Protein AF-A0AAN8FPQ3-F1 (afdb_monomer_lite)

Sequence (314 aa):
MSPGSGEAQCVEAFKRMLYGMQNVRRRIVEGLLRGSTVDEAHIRALDEALQELTDSRTTGEMRHISTPSADFPINIRDEIRGLRKDCEFLHRLSDSGTGTIENKLERLQLETILAPYHPNGSDKFHEELLNAEQFLMGFVDSDETGIKPLLVTDWDGTMKDYCSQYATNLQPVYSAVVMGRFAELFTRATAVLTAGPLRGPGILDLTALPINGPVLFSGSWGREWWLRGRRVVHDDGISEQGFDAIGRLSDEMTDLLEDGVFSQFALVGSGVQRKVDRLTLGVQTVFGHVPLELVVRYIEAVKERIHRVDPNNT

Structure (mmCIF, N/CA/C/O backbone):
data_AF-A0AAN8FPQ3-F1
#
_entry.id   AF-A0AAN8FPQ3-F1
#
loop_
_atom_site.group_PDB
_atom_site.id
_atom_site.type_symbol
_atom_site.label_atom_id
_atom_site.label_alt_id
_atom_site.label_comp_id
_atom_site.label_asym_id
_atom_site.label_entity_id
_atom_site.label_seq_id
_atom_site.pdbx_PDB_ins_code
_atom_site.Cartn_x
_atom_site.Cartn_y
_atom_site.Cartn_z
_atom_site.occupancy
_atom_site.B_iso_or_equiv
_atom_site.auth_seq_id
_atom_site.auth_comp_id
_atom_site.auth_asym_id
_atom_site.auth_atom_id
_atom_site.pdbx_PDB_model_num
ATOM 1 N N . MET A 1 1 ? 42.572 -7.167 13.464 1.00 30.28 1 MET A N 1
ATOM 2 C CA . MET A 1 1 ? 42.550 -7.732 12.101 1.00 30.28 1 MET A CA 1
ATOM 3 C C . MET A 1 1 ? 41.091 -7.892 11.714 1.00 30.28 1 MET A C 1
ATOM 5 O O . MET A 1 1 ? 40.352 -8.459 12.500 1.00 30.28 1 MET A O 1
ATOM 9 N N . SER A 1 2 ? 40.742 -7.233 10.608 1.00 27.75 2 SER A N 1
ATOM 10 C CA . SER A 1 2 ? 39.471 -7.019 9.892 1.00 27.75 2 SER A CA 1
ATOM 11 C C . SER A 1 2 ? 38.113 -7.225 10.597 1.00 27.75 2 SER A C 1
ATOM 13 O O . SER A 1 2 ? 37.815 -8.336 11.029 1.00 27.75 2 SER A O 1
ATOM 15 N N . PRO A 1 3 ? 37.250 -6.185 10.638 1.00 35.69 3 PRO A N 1
ATOM 16 C CA . PRO A 1 3 ? 35.850 -6.316 11.028 1.00 35.69 3 PRO A CA 1
ATOM 17 C C . PRO A 1 3 ? 35.068 -7.041 9.924 1.00 35.69 3 PRO A C 1
ATOM 19 O O . PRO A 1 3 ? 35.407 -6.934 8.745 1.00 35.69 3 PRO A O 1
ATOM 22 N N . GLY A 1 4 ? 34.053 -7.804 10.330 1.00 32.81 4 GLY A N 1
ATOM 23 C CA . GLY A 1 4 ? 33.235 -8.629 9.449 1.00 32.81 4 GLY A CA 1
ATOM 24 C C . GLY A 1 4 ? 32.687 -7.847 8.260 1.00 32.81 4 GLY A C 1
ATOM 25 O O . GLY A 1 4 ? 32.132 -6.760 8.414 1.00 32.81 4 GLY A O 1
ATOM 26 N N . SER A 1 5 ? 32.849 -8.421 7.072 1.00 37.44 5 SER A N 1
ATOM 27 C CA . SER A 1 5 ? 32.080 -8.055 5.891 1.00 37.44 5 SER A CA 1
ATOM 28 C C . SER A 1 5 ? 30.597 -8.138 6.250 1.00 37.44 5 SER A C 1
ATOM 30 O O . SER A 1 5 ? 30.093 -9.238 6.480 1.00 37.44 5 SER A O 1
ATOM 32 N N . GLY A 1 6 ? 29.918 -6.993 6.358 1.00 43.66 6 GLY A N 1
ATOM 33 C CA . GLY A 1 6 ? 28.464 -6.970 6.479 1.00 43.66 6 GLY A CA 1
ATOM 34 C C . GLY A 1 6 ? 27.874 -7.760 5.316 1.00 43.66 6 GLY A C 1
ATOM 35 O O . GLY A 1 6 ? 28.264 -7.533 4.170 1.00 43.66 6 GLY A O 1
ATOM 36 N N . GLU A 1 7 ? 27.016 -8.736 5.604 1.00 49.22 7 GLU A N 1
ATOM 37 C CA . GLU A 1 7 ? 26.345 -9.497 4.553 1.00 49.22 7 GLU A CA 1
ATOM 38 C C . GLU A 1 7 ? 25.604 -8.522 3.634 1.00 49.22 7 GLU A C 1
ATOM 40 O O . GLU A 1 7 ? 24.744 -7.752 4.074 1.00 49.22 7 GLU A O 1
ATOM 45 N N . ALA A 1 8 ? 25.970 -8.534 2.352 1.00 57.59 8 ALA A N 1
ATOM 46 C CA . ALA A 1 8 ? 25.268 -7.785 1.326 1.00 57.59 8 ALA A CA 1
ATOM 47 C C . ALA A 1 8 ? 23.801 -8.240 1.305 1.00 57.59 8 ALA A C 1
ATOM 49 O O . ALA A 1 8 ? 23.511 -9.410 1.054 1.00 57.59 8 ALA A O 1
ATOM 50 N N . GLN A 1 9 ? 22.869 -7.326 1.583 1.00 72.38 9 GLN A N 1
ATOM 51 C CA . GLN A 1 9 ? 21.445 -7.595 1.401 1.00 72.38 9 GLN A CA 1
ATOM 52 C C . GLN A 1 9 ? 21.089 -7.282 -0.049 1.00 72.38 9 GLN A C 1
ATOM 54 O O . GLN A 1 9 ? 21.007 -6.113 -0.426 1.00 72.38 9 GLN A O 1
ATOM 59 N N . CYS A 1 10 ? 20.866 -8.322 -0.854 1.00 82.00 10 CYS A N 1
ATOM 60 C CA . CYS A 1 10 ? 20.345 -8.142 -2.203 1.00 82.00 10 CYS A CA 1
ATOM 61 C C . CYS A 1 10 ? 18.876 -7.676 -2.172 1.00 82.00 10 CYS A C 1
ATOM 63 O O . CYS A 1 10 ? 18.169 -7.838 -1.171 1.00 82.00 10 CYS A O 1
ATOM 65 N N . VAL A 1 11 ? 18.403 -7.129 -3.296 1.00 85.94 11 VAL A N 1
ATOM 66 C CA . VAL A 1 11 ? 17.020 -6.648 -3.486 1.00 85.94 11 VAL A CA 1
ATOM 67 C C . VAL A 1 11 ? 15.986 -7.697 -3.069 1.00 85.94 11 VAL A C 1
ATOM 69 O O . VAL A 1 11 ? 15.036 -7.385 -2.351 1.00 85.94 11 VAL A O 1
ATOM 72 N N . GLU A 1 12 ? 16.193 -8.954 -3.458 1.00 86.44 12 GLU A N 1
ATOM 73 C CA . GLU A 1 12 ? 15.262 -10.039 -3.147 1.00 86.44 12 GLU A CA 1
ATOM 74 C C . GLU A 1 12 ? 15.240 -10.409 -1.664 1.00 86.44 12 GLU A C 1
ATOM 76 O O . GLU A 1 12 ? 14.174 -10.700 -1.120 1.00 86.44 12 GLU A O 1
ATOM 81 N N . ALA A 1 13 ? 16.379 -10.347 -0.971 1.00 89.19 13 ALA A N 1
ATOM 82 C CA . ALA A 1 13 ? 16.417 -10.561 0.473 1.00 89.19 13 ALA A CA 1
ATOM 83 C C . ALA A 1 13 ? 15.641 -9.461 1.216 1.00 89.19 13 ALA A C 1
ATOM 85 O O . ALA A 1 13 ? 14.860 -9.763 2.119 1.00 89.19 13 ALA A O 1
ATOM 86 N N . PHE A 1 14 ? 15.793 -8.204 0.789 1.00 91.75 14 PHE A N 1
ATOM 87 C CA . PHE A 1 14 ? 15.051 -7.077 1.352 1.00 91.75 14 PHE A CA 1
ATOM 88 C C . PHE A 1 14 ? 13.537 -7.203 1.115 1.00 91.75 14 PHE A C 1
ATOM 90 O O . PHE A 1 14 ? 12.752 -7.134 2.063 1.00 91.75 14 PHE A O 1
ATOM 97 N N . LYS A 1 15 ? 13.116 -7.488 -0.126 1.00 92.06 15 LYS A N 1
ATOM 98 C CA . LYS A 1 15 ? 11.702 -7.734 -0.467 1.00 92.06 15 LYS A CA 1
ATOM 99 C C . LYS A 1 15 ? 11.122 -8.906 0.320 1.00 92.06 15 LYS A C 1
ATOM 101 O O . LYS A 1 15 ? 10.007 -8.813 0.828 1.00 92.06 15 LYS A O 1
ATOM 106 N N . ARG A 1 16 ? 11.872 -10.004 0.456 1.00 93.88 16 ARG A N 1
ATOM 107 C CA . ARG A 1 16 ? 11.436 -11.192 1.202 1.00 93.88 16 ARG A CA 1
ATOM 108 C C . ARG A 1 16 ? 11.195 -10.882 2.674 1.00 93.88 16 ARG A C 1
ATOM 110 O O . ARG A 1 16 ? 10.177 -11.319 3.204 1.00 93.88 16 ARG A O 1
ATOM 117 N N . MET A 1 17 ? 12.095 -10.134 3.312 1.00 95.44 17 MET A N 1
ATOM 118 C CA . MET A 1 17 ? 11.920 -9.696 4.698 1.00 95.44 17 MET A CA 1
ATOM 119 C C . MET A 1 17 ? 10.641 -8.859 4.838 1.00 95.44 17 MET A C 1
ATOM 121 O O . MET A 1 17 ? 9.765 -9.197 5.636 1.00 95.44 17 MET A O 1
ATOM 125 N N . LEU A 1 18 ? 10.465 -7.851 3.980 1.00 96.69 18 LEU A N 1
ATOM 126 C CA . LEU A 1 18 ? 9.305 -6.960 4.021 1.00 96.69 18 LEU A CA 1
ATOM 127 C C . LEU A 1 18 ? 7.975 -7.675 3.744 1.00 96.69 18 LEU A C 1
ATOM 129 O O . LEU A 1 18 ? 6.986 -7.437 4.437 1.00 96.69 18 LEU A O 1
ATOM 133 N N . TYR A 1 19 ? 7.926 -8.593 2.778 1.00 97.25 19 TYR A N 1
ATOM 134 C CA . TYR A 1 19 ? 6.724 -9.391 2.520 1.00 97.25 19 TYR A CA 1
ATOM 135 C C . TYR A 1 19 ? 6.473 -10.446 3.599 1.00 97.25 19 TYR A C 1
ATOM 137 O O . TYR A 1 19 ? 5.315 -10.738 3.905 1.00 97.25 19 TYR A O 1
ATOM 145 N N . GLY A 1 20 ? 7.524 -10.982 4.224 1.00 97.56 20 GLY A N 1
ATOM 146 C CA . GLY A 1 20 ? 7.415 -11.812 5.422 1.00 97.56 20 GLY A CA 1
ATOM 147 C C . GLY A 1 20 ? 6.729 -11.055 6.560 1.00 97.56 20 GLY A C 1
ATOM 148 O O . GLY A 1 20 ? 5.716 -11.515 7.088 1.00 97.56 20 GLY A O 1
ATOM 149 N N . MET A 1 21 ? 7.208 -9.847 6.850 1.00 97.56 21 MET A N 1
ATOM 150 C CA . MET A 1 21 ? 6.600 -8.922 7.806 1.00 97.56 21 MET A CA 1
ATOM 151 C C . MET A 1 21 ? 5.152 -8.563 7.423 1.00 97.56 21 MET A C 1
ATOM 153 O O . MET A 1 21 ? 4.259 -8.597 8.270 1.00 97.56 21 MET A O 1
ATOM 157 N N . GLN A 1 22 ? 4.861 -8.290 6.147 1.00 98.44 22 GLN A N 1
ATOM 158 C CA . GLN A 1 22 ? 3.494 -7.985 5.708 1.00 98.44 22 GLN A CA 1
ATOM 159 C C . GLN A 1 22 ? 2.537 -9.171 5.885 1.00 98.44 22 GLN A C 1
ATOM 161 O O . GLN A 1 22 ? 1.372 -8.990 6.242 1.00 98.44 22 GLN A O 1
ATOM 166 N N . ASN A 1 23 ? 3.016 -10.401 5.689 1.00 97.88 23 ASN A N 1
ATOM 167 C CA . ASN A 1 23 ? 2.231 -11.598 5.986 1.00 97.88 23 ASN A CA 1
ATOM 168 C C . ASN A 1 23 ? 1.906 -11.700 7.485 1.00 97.88 23 ASN A C 1
ATOM 170 O O . ASN A 1 23 ? 0.786 -12.075 7.833 1.00 97.88 23 ASN A O 1
ATOM 174 N N . VAL A 1 24 ? 2.847 -11.336 8.366 1.00 98.31 24 VAL A N 1
ATOM 175 C CA . VAL A 1 24 ? 2.600 -11.244 9.817 1.00 98.31 24 VAL A CA 1
ATOM 176 C C . VAL A 1 24 ? 1.524 -10.198 10.111 1.00 98.31 24 VAL A C 1
ATOM 178 O O . VAL A 1 24 ? 0.553 -10.511 10.799 1.00 98.31 24 VAL A O 1
ATOM 181 N N . ARG A 1 25 ? 1.612 -9.002 9.511 1.00 98.69 25 ARG A N 1
ATOM 182 C CA . ARG A 1 25 ? 0.576 -7.961 9.638 1.00 98.69 25 ARG A CA 1
ATOM 183 C C . ARG A 1 25 ? -0.808 -8.471 9.246 1.00 98.69 25 ARG A C 1
ATOM 185 O O . ARG A 1 25 ? -1.751 -8.288 10.009 1.00 98.69 25 ARG A O 1
ATOM 192 N N . ARG A 1 26 ? -0.937 -9.173 8.113 1.00 98.12 26 ARG A N 1
ATOM 193 C CA . ARG A 1 26 ? -2.223 -9.755 7.678 1.00 98.12 26 ARG A CA 1
ATOM 194 C C . ARG A 1 26 ? -2.796 -10.736 8.700 1.00 98.12 26 ARG A C 1
ATOM 196 O O . ARG A 1 26 ? -3.990 -10.682 8.978 1.00 98.12 26 ARG A O 1
ATOM 203 N N . ARG A 1 27 ? -1.961 -11.595 9.296 1.00 97.31 27 ARG A N 1
ATOM 204 C CA . ARG A 1 27 ? -2.396 -12.536 10.347 1.00 97.31 27 ARG A CA 1
ATOM 205 C C . ARG A 1 27 ? -2.877 -11.812 11.600 1.00 97.31 27 ARG A C 1
ATOM 207 O O . ARG A 1 27 ? -3.901 -12.196 12.160 1.00 97.31 27 ARG A O 1
ATOM 214 N N . ILE A 1 28 ? -2.166 -10.762 12.016 1.00 97.81 28 ILE A N 1
ATOM 215 C CA . ILE A 1 28 ? -2.574 -9.923 13.148 1.00 97.81 28 ILE A CA 1
ATOM 216 C C . ILE A 1 28 ? -3.939 -9.288 12.864 1.00 97.81 28 ILE A C 1
ATOM 218 O O . ILE A 1 28 ? -4.853 -9.425 13.673 1.00 97.81 28 ILE A O 1
ATOM 222 N N . VAL A 1 29 ? -4.099 -8.635 11.709 1.00 98.00 29 VAL A N 1
ATOM 223 C CA . VAL A 1 29 ? -5.353 -7.964 11.328 1.00 98.00 29 VAL A CA 1
ATOM 224 C C . VAL A 1 29 ? -6.506 -8.963 11.247 1.00 98.00 29 VAL A C 1
ATOM 226 O O . VAL A 1 29 ? -7.570 -8.710 11.804 1.00 98.00 29 VAL A O 1
ATOM 229 N N . GLU A 1 30 ? -6.309 -10.116 10.605 1.00 95.69 30 GLU A N 1
ATOM 230 C CA . GLU A 1 30 ? -7.332 -11.163 10.510 1.00 95.69 30 GLU A CA 1
ATOM 231 C C . GLU A 1 30 ? -7.763 -11.673 11.893 1.00 95.69 30 GLU A C 1
ATOM 233 O O . GLU A 1 30 ? -8.958 -11.846 12.139 1.00 95.69 30 GLU A O 1
ATOM 238 N N . GLY A 1 31 ? -6.811 -11.868 12.812 1.00 94.31 31 GLY A N 1
ATOM 239 C CA . GLY A 1 31 ? -7.098 -12.233 14.198 1.00 94.31 31 GLY A CA 1
ATOM 240 C C . GLY A 1 31 ? -7.896 -11.153 14.931 1.00 94.31 31 GLY A C 1
ATOM 241 O O . GLY A 1 31 ? -8.942 -11.448 15.509 1.00 94.31 31 GLY A O 1
ATOM 242 N N . LEU A 1 32 ? -7.447 -9.897 14.854 1.00 94.88 32 LEU A N 1
ATOM 243 C CA . LEU A 1 32 ? -8.088 -8.761 15.522 1.00 94.88 32 LEU A CA 1
ATOM 244 C C . LEU A 1 32 ? -9.519 -8.522 15.035 1.00 94.88 32 LEU A C 1
ATOM 246 O O . LEU A 1 32 ? -10.422 -8.348 15.852 1.00 94.88 32 LEU A O 1
ATOM 250 N N . LEU A 1 33 ? -9.753 -8.573 13.721 1.00 93.94 33 LEU A N 1
ATOM 251 C CA . LEU A 1 33 ? -11.090 -8.401 13.144 1.00 93.94 33 LEU A CA 1
ATOM 252 C C . LEU A 1 33 ? -12.041 -9.557 13.499 1.00 93.94 33 LEU A C 1
ATOM 254 O O . LEU A 1 33 ? -13.252 -9.365 13.527 1.00 93.94 33 LEU A O 1
ATOM 258 N N . ARG A 1 34 ? -11.513 -10.744 13.826 1.00 91.69 34 ARG A N 1
ATOM 259 C CA . ARG A 1 34 ? -12.288 -11.885 14.350 1.00 91.69 34 ARG A CA 1
ATOM 260 C C . ARG A 1 34 ? -12.434 -11.884 15.875 1.00 91.69 34 ARG A C 1
ATOM 262 O O . ARG A 1 34 ? -12.951 -12.850 16.430 1.00 91.69 34 ARG A O 1
ATOM 269 N N . GLY A 1 35 ? -11.962 -10.844 16.563 1.00 88.69 35 GLY A N 1
ATOM 270 C CA . GLY A 1 35 ? -12.022 -10.742 18.024 1.00 88.69 35 GLY A CA 1
ATOM 271 C C . GLY A 1 35 ? -11.014 -11.627 18.766 1.00 88.69 35 GLY A C 1
ATOM 272 O O . GLY A 1 35 ? -11.181 -11.871 19.959 1.00 88.69 35 GLY A O 1
ATOM 273 N N . SER A 1 36 ? -9.976 -12.120 18.085 1.00 87.12 36 SER A N 1
ATOM 274 C CA . SER A 1 36 ? -8.874 -12.854 18.719 1.00 87.12 36 SER A CA 1
ATOM 275 C C . SER A 1 36 ? -7.857 -11.898 19.345 1.00 87.12 36 SER A C 1
ATOM 277 O O . SER A 1 36 ? -7.731 -10.740 18.944 1.00 87.12 36 SER A O 1
ATOM 279 N N . THR A 1 37 ? -7.102 -12.385 20.329 1.00 87.00 37 THR A N 1
ATOM 280 C CA . THR A 1 37 ? -5.951 -11.660 20.880 1.00 87.00 37 THR A CA 1
ATOM 281 C C . THR A 1 37 ? -4.773 -11.691 19.910 1.00 87.00 37 THR A C 1
ATOM 283 O O . THR A 1 37 ? -4.628 -12.630 19.126 1.00 87.00 37 THR A O 1
ATOM 286 N N . VAL A 1 38 ? -3.915 -10.672 19.975 1.00 88.25 38 VAL A N 1
ATOM 287 C CA . VAL A 1 38 ? -2.659 -10.663 19.218 1.00 88.25 38 VAL A CA 1
ATOM 288 C C . VAL A 1 38 ? -1.695 -11.658 19.858 1.00 88.25 38 VAL A C 1
ATOM 290 O O . VAL A 1 38 ? -1.534 -11.671 21.074 1.00 88.25 38 VAL A O 1
ATOM 293 N N . ASP A 1 39 ? -1.072 -12.497 19.038 1.00 92.69 39 ASP A N 1
ATOM 294 C CA . ASP A 1 39 ? 0.007 -13.381 19.476 1.00 92.69 39 ASP A CA 1
ATOM 295 C C . ASP A 1 39 ? 1.287 -12.563 19.701 1.00 92.69 39 ASP A C 1
ATOM 297 O O . ASP A 1 39 ? 1.742 -11.857 18.796 1.00 92.69 39 ASP A O 1
ATOM 301 N N . GLU A 1 40 ? 1.894 -12.683 20.881 1.00 94.19 40 GLU A N 1
ATOM 302 C CA . GLU A 1 40 ? 3.167 -12.032 21.201 1.00 94.19 40 GLU A CA 1
ATOM 303 C C . GLU A 1 40 ? 4.280 -12.380 20.207 1.00 94.19 40 GLU A C 1
ATOM 305 O O . GLU A 1 40 ? 5.154 -11.556 19.947 1.00 94.19 40 GLU A O 1
ATOM 310 N N . ALA A 1 41 ? 4.267 -13.587 19.629 1.00 96.81 41 ALA A N 1
ATOM 311 C CA . ALA A 1 41 ? 5.244 -13.976 18.618 1.00 96.81 41 ALA A CA 1
ATOM 312 C C . ALA A 1 41 ? 5.140 -13.102 17.360 1.00 96.81 41 ALA A C 1
ATOM 314 O O . ALA A 1 41 ? 6.158 -12.777 16.752 1.00 96.81 41 ALA A O 1
ATOM 315 N N . HIS A 1 42 ? 3.928 -12.678 16.989 1.00 97.44 42 HIS A N 1
ATOM 316 C CA . HIS A 1 42 ? 3.736 -11.757 15.874 1.00 97.44 42 HIS A CA 1
ATOM 317 C C . HIS A 1 42 ? 4.201 -10.336 16.215 1.00 97.44 42 HIS A C 1
ATOM 319 O O . HIS A 1 42 ? 4.770 -9.680 15.349 1.00 97.44 42 HIS A O 1
ATOM 325 N N . ILE A 1 43 ? 4.008 -9.876 17.457 1.00 97.44 43 ILE A N 1
ATOM 326 C CA . ILE A 1 43 ? 4.510 -8.566 17.910 1.00 97.44 43 ILE A CA 1
ATOM 327 C C . ILE A 1 43 ? 6.041 -8.553 17.866 1.00 97.44 43 ILE A C 1
ATOM 329 O O . ILE A 1 43 ? 6.623 -7.688 17.215 1.00 97.44 43 ILE A O 1
ATOM 333 N N . ARG A 1 44 ? 6.686 -9.578 18.444 1.00 98.00 44 ARG A N 1
ATOM 334 C CA . ARG A 1 44 ? 8.149 -9.737 18.405 1.00 98.00 44 ARG A CA 1
ATOM 335 C C . ARG A 1 44 ? 8.696 -9.754 16.979 1.00 98.00 44 ARG A C 1
ATOM 337 O O . ARG A 1 44 ? 9.692 -9.097 16.713 1.00 98.00 44 ARG A O 1
ATOM 344 N N . ALA A 1 45 ? 8.023 -10.431 16.047 1.00 98.25 45 ALA A N 1
ATOM 345 C CA . ALA A 1 45 ? 8.445 -10.452 14.647 1.00 98.25 45 ALA A CA 1
ATOM 346 C C . ALA A 1 45 ? 8.421 -9.057 13.985 1.00 98.25 45 ALA A C 1
ATOM 348 O O . ALA A 1 45 ? 9.262 -8.767 13.135 1.00 98.25 45 ALA A O 1
ATOM 349 N N . LEU A 1 46 ? 7.476 -8.183 14.358 1.00 98.44 46 LEU A N 1
ATOM 350 C CA . LEU A 1 46 ? 7.453 -6.797 13.873 1.00 98.44 46 LEU A CA 1
ATOM 351 C C . LEU A 1 46 ? 8.526 -5.932 14.552 1.00 98.44 46 LEU A C 1
ATOM 353 O O . LEU A 1 46 ? 9.149 -5.115 13.875 1.00 98.44 46 LEU A O 1
ATOM 357 N N . ASP A 1 47 ? 8.791 -6.147 15.844 1.00 98.25 47 ASP A N 1
ATOM 358 C CA . ASP A 1 47 ? 9.888 -5.481 16.559 1.00 98.25 47 ASP A CA 1
ATOM 359 C C . ASP A 1 47 ? 11.258 -5.850 15.959 1.00 98.25 47 ASP A C 1
ATOM 361 O O . ASP A 1 47 ? 12.098 -4.978 15.733 1.00 98.25 47 ASP A O 1
ATOM 365 N N . GLU A 1 48 ? 11.478 -7.127 15.639 1.00 98.12 48 GLU A N 1
ATOM 366 C CA . GLU A 1 48 ? 12.693 -7.622 14.977 1.00 98.12 48 GLU A CA 1
ATOM 367 C C . GLU A 1 48 ? 12.858 -7.023 13.575 1.00 98.12 48 GLU A C 1
ATOM 369 O O . GLU A 1 48 ? 13.941 -6.549 13.227 1.00 98.12 48 GLU A O 1
ATOM 374 N N . ALA A 1 49 ? 11.779 -6.957 12.787 1.00 97.81 49 ALA A N 1
ATOM 375 C CA . ALA A 1 49 ? 11.806 -6.296 11.484 1.00 97.81 49 ALA A CA 1
ATOM 376 C C . ALA A 1 49 ? 12.146 -4.797 11.610 1.00 97.81 49 ALA A C 1
ATOM 378 O O . ALA A 1 49 ? 12.884 -4.257 10.784 1.00 97.81 49 ALA A O 1
ATOM 379 N N . LEU A 1 50 ? 11.672 -4.116 12.662 1.00 97.94 50 LEU A N 1
ATOM 380 C CA . LEU A 1 50 ? 12.005 -2.712 12.918 1.00 97.94 50 LEU A CA 1
ATOM 381 C C . LEU A 1 50 ? 13.478 -2.535 13.281 1.00 97.94 50 LEU A C 1
ATOM 383 O O . LEU A 1 50 ? 14.119 -1.597 12.799 1.00 97.94 50 LEU A O 1
ATOM 387 N N . GLN A 1 51 ? 14.021 -3.434 14.098 1.00 97.00 51 GLN A N 1
ATOM 388 C CA . GLN A 1 51 ? 15.447 -3.455 14.415 1.00 97.00 51 GLN A CA 1
ATOM 389 C C . GLN A 1 51 ? 16.282 -3.679 13.152 1.00 97.00 51 GLN A C 1
ATOM 391 O O . GLN A 1 51 ? 17.236 -2.940 12.926 1.00 97.00 51 GLN A O 1
ATOM 396 N N . GLU A 1 52 ? 15.891 -4.613 12.280 1.00 95.50 52 GLU A N 1
ATOM 397 C CA . GLU A 1 52 ? 16.588 -4.846 11.011 1.00 95.50 52 GLU A CA 1
ATOM 398 C C . GLU A 1 52 ? 16.552 -3.614 10.093 1.00 95.50 52 GLU A C 1
ATOM 400 O O . GLU A 1 52 ? 17.567 -3.248 9.496 1.00 95.50 52 GLU A O 1
ATOM 405 N N . LEU A 1 53 ? 15.403 -2.937 9.995 1.00 95.81 53 LEU A N 1
ATOM 406 C CA . LEU A 1 53 ? 15.255 -1.721 9.190 1.00 95.81 53 LEU A CA 1
ATOM 407 C C . LEU A 1 53 ? 16.041 -0.526 9.742 1.00 95.81 53 LEU A C 1
ATOM 409 O O . LEU A 1 53 ? 16.283 0.425 8.998 1.00 95.81 53 LEU A O 1
ATOM 413 N N . THR A 1 54 ? 16.444 -0.555 11.012 1.00 96.00 54 THR A N 1
ATOM 414 C CA . THR A 1 54 ? 17.146 0.545 11.696 1.00 96.00 54 THR A CA 1
ATOM 415 C C . THR A 1 54 ? 18.560 0.173 12.149 1.00 96.00 54 THR A C 1
ATOM 417 O O . THR A 1 54 ? 19.154 0.869 12.972 1.00 96.00 54 THR A O 1
ATOM 420 N N . ASP A 1 55 ? 19.110 -0.907 11.596 1.00 94.81 55 ASP A N 1
ATOM 421 C CA . ASP A 1 55 ? 20.467 -1.362 11.875 1.00 94.81 55 ASP A CA 1
ATOM 422 C C . ASP A 1 55 ? 21.543 -0.498 11.187 1.00 94.81 55 ASP A C 1
ATOM 424 O O . ASP A 1 55 ? 21.276 0.548 10.594 1.00 94.81 55 ASP A O 1
ATOM 428 N N . SER A 1 56 ? 22.798 -0.949 11.246 1.00 93.38 56 SER A N 1
ATOM 429 C CA . SER A 1 56 ? 23.949 -0.233 10.685 1.00 93.38 56 SER A CA 1
ATOM 430 C C . SER A 1 56 ? 23.896 -0.012 9.168 1.00 93.38 56 SER A C 1
ATOM 432 O O . SER A 1 56 ? 24.680 0.788 8.658 1.00 93.38 56 SER A O 1
ATOM 434 N N . ARG A 1 57 ? 22.995 -0.686 8.437 1.00 92.88 57 ARG A N 1
ATOM 435 C CA . ARG A 1 57 ? 22.801 -0.491 6.988 1.00 92.88 57 ARG A CA 1
ATOM 436 C C . ARG A 1 57 ? 21.890 0.697 6.681 1.00 92.88 57 ARG A C 1
ATOM 438 O O . ARG A 1 57 ? 21.778 1.096 5.520 1.00 92.88 57 ARG A O 1
ATOM 445 N N . THR A 1 58 ? 21.256 1.270 7.702 1.00 94.69 58 THR A N 1
ATOM 446 C CA . THR A 1 58 ? 20.350 2.408 7.579 1.00 94.69 58 THR A CA 1
ATOM 447 C C . THR A 1 58 ? 20.955 3.646 8.235 1.00 94.69 58 THR A C 1
ATOM 449 O O . THR A 1 58 ? 21.226 3.678 9.431 1.00 94.69 58 THR A O 1
ATOM 452 N N . THR A 1 59 ? 21.140 4.709 7.452 1.00 93.06 59 THR A N 1
ATOM 453 C CA . THR A 1 59 ? 21.551 6.029 7.948 1.00 93.06 59 THR A CA 1
ATOM 454 C C . THR A 1 59 ? 20.389 7.005 7.807 1.00 93.06 59 THR A C 1
ATOM 456 O O . THR A 1 59 ? 19.973 7.351 6.700 1.00 93.06 59 THR A O 1
ATOM 459 N N . GLY A 1 60 ? 19.847 7.458 8.940 1.00 91.50 60 GLY A N 1
ATOM 460 C CA . GLY A 1 60 ? 18.631 8.269 8.958 1.00 91.50 60 GLY A CA 1
ATOM 461 C C . GLY A 1 60 ? 17.434 7.473 8.437 1.00 91.50 60 GLY A C 1
ATOM 462 O O . GLY A 1 60 ? 16.983 6.537 9.088 1.00 91.50 60 GLY A O 1
ATOM 463 N N . GLU A 1 61 ? 16.928 7.848 7.264 1.00 91.19 61 GLU A N 1
ATOM 464 C CA . GLU A 1 61 ? 15.814 7.172 6.579 1.00 91.19 61 GLU A CA 1
ATOM 465 C C . GLU A 1 61 ? 16.272 6.433 5.306 1.00 91.19 61 GLU A C 1
ATOM 467 O O . GLU A 1 61 ? 15.450 5.910 4.557 1.00 91.19 61 GLU A O 1
ATOM 472 N N . MET A 1 62 ? 17.581 6.397 5.042 1.00 92.50 62 MET A N 1
ATOM 473 C CA . MET A 1 62 ? 18.160 5.805 3.838 1.00 92.50 62 MET A CA 1
ATOM 474 C C . MET A 1 62 ? 18.833 4.479 4.174 1.00 92.50 62 MET A C 1
ATOM 476 O O . MET A 1 62 ? 19.741 4.441 5.004 1.00 92.50 62 MET A O 1
ATOM 480 N N . ARG A 1 63 ? 18.422 3.402 3.507 1.00 92.69 63 ARG A N 1
ATOM 481 C CA . ARG A 1 63 ? 19.036 2.077 3.622 1.00 92.69 63 ARG A CA 1
ATOM 482 C C . ARG A 1 63 ? 19.879 1.765 2.399 1.00 92.69 63 ARG A C 1
ATOM 484 O O . ARG A 1 63 ? 19.416 1.941 1.275 1.00 92.69 63 ARG A O 1
ATOM 491 N N . HIS A 1 64 ? 21.092 1.275 2.619 1.00 91.00 64 HIS A N 1
ATOM 492 C CA . HIS A 1 64 ? 21.959 0.802 1.544 1.00 91.00 64 HIS A CA 1
ATOM 493 C C . HIS A 1 64 ? 21.610 -0.638 1.152 1.00 91.00 64 HIS A C 1
ATOM 495 O O . HIS A 1 64 ? 21.551 -1.523 2.007 1.00 91.00 64 HIS A O 1
ATOM 501 N N . ILE A 1 65 ? 21.370 -0.853 -0.143 1.00 89.62 65 ILE A N 1
ATOM 502 C CA . ILE A 1 65 ? 21.106 -2.157 -0.753 1.00 89.62 65 ILE A CA 1
ATOM 503 C C . ILE A 1 65 ? 22.259 -2.479 -1.692 1.00 89.62 65 ILE A C 1
ATOM 505 O O . ILE A 1 65 ? 22.565 -1.706 -2.600 1.00 89.62 65 ILE A O 1
ATOM 509 N N . SER A 1 66 ? 22.856 -3.653 -1.500 1.00 85.75 66 SER A N 1
ATOM 510 C CA . SER A 1 66 ? 24.015 -4.088 -2.272 1.00 85.75 66 SER A CA 1
ATOM 511 C C . SER A 1 66 ? 23.711 -5.410 -2.971 1.00 85.75 66 SER A C 1
ATOM 513 O O . SER A 1 66 ? 23.305 -6.399 -2.365 1.00 85.75 66 SER A O 1
ATOM 515 N N . THR A 1 67 ? 23.921 -5.424 -4.278 1.00 78.19 67 THR A N 1
ATOM 516 C CA . THR A 1 67 ? 23.807 -6.579 -5.174 1.00 78.19 67 THR A CA 1
ATOM 517 C C . THR A 1 67 ? 25.197 -6.923 -5.720 1.00 78.19 67 THR A C 1
ATOM 519 O O . THR A 1 67 ? 26.113 -6.106 -5.592 1.00 78.19 67 THR A O 1
ATOM 522 N N . PRO A 1 68 ? 25.392 -8.079 -6.382 1.00 79.75 68 PRO A N 1
ATOM 523 C CA . PRO A 1 68 ? 26.678 -8.400 -7.005 1.00 79.75 68 PRO A CA 1
ATOM 524 C C . PRO A 1 68 ? 27.170 -7.349 -8.015 1.00 79.75 68 PRO A C 1
ATOM 526 O O . PRO A 1 68 ? 28.366 -7.273 -8.283 1.00 79.75 68 PRO A O 1
ATOM 529 N N . SER A 1 69 ? 26.260 -6.556 -8.595 1.00 77.06 69 SER A N 1
ATOM 530 C CA . SER A 1 69 ? 26.554 -5.625 -9.695 1.00 77.06 69 SER A CA 1
ATOM 531 C C . SER A 1 69 ? 26.320 -4.147 -9.369 1.00 77.06 69 SER A C 1
ATOM 533 O O . SER A 1 69 ? 26.667 -3.294 -10.185 1.00 77.06 69 SER A O 1
ATOM 535 N N . ALA A 1 70 ? 25.694 -3.827 -8.236 1.00 78.12 70 ALA A N 1
ATOM 536 C CA . ALA A 1 70 ? 25.282 -2.468 -7.890 1.00 78.12 70 ALA A CA 1
ATOM 537 C C . ALA A 1 70 ? 25.144 -2.284 -6.376 1.00 78.12 70 ALA A C 1
ATOM 539 O O . ALA A 1 70 ? 24.664 -3.181 -5.688 1.00 78.12 70 ALA A O 1
ATOM 540 N N . ASP A 1 71 ? 25.484 -1.094 -5.888 1.00 86.00 71 ASP A N 1
ATOM 541 C CA . ASP A 1 71 ? 25.262 -0.651 -4.511 1.00 86.00 71 ASP A CA 1
ATOM 542 C C . ASP A 1 71 ? 24.567 0.711 -4.550 1.00 86.00 71 ASP A C 1
ATOM 544 O O . ASP A 1 71 ? 25.038 1.630 -5.226 1.00 86.00 71 ASP A O 1
ATOM 548 N N . PHE A 1 72 ? 23.402 0.821 -3.915 1.00 86.88 72 PHE A N 1
ATOM 549 C CA . PHE A 1 72 ? 22.553 2.003 -4.033 1.00 86.88 72 PHE A CA 1
ATOM 550 C C . PHE A 1 72 ? 21.695 2.226 -2.781 1.00 86.88 72 PHE A C 1
ATOM 552 O O . PHE A 1 72 ? 21.282 1.271 -2.119 1.00 86.88 72 PHE A O 1
ATOM 559 N N . PRO A 1 73 ? 21.396 3.491 -2.440 1.00 89.75 73 PRO A N 1
ATOM 560 C CA . PRO A 1 73 ? 20.531 3.798 -1.317 1.00 89.75 73 PRO A CA 1
ATOM 561 C C . PRO A 1 73 ? 19.052 3.819 -1.730 1.00 89.75 73 PRO A C 1
ATOM 563 O O . PRO A 1 73 ? 18.688 4.302 -2.805 1.00 89.75 73 PRO A O 1
ATOM 566 N N . ILE A 1 74 ? 18.178 3.381 -0.828 1.00 90.81 74 ILE A N 1
ATOM 567 C CA . ILE A 1 74 ? 16.723 3.516 -0.935 1.00 90.81 74 ILE A CA 1
ATOM 568 C C . ILE A 1 74 ? 16.174 4.251 0.287 1.00 90.81 74 ILE A C 1
ATOM 570 O O . ILE A 1 74 ? 16.645 4.060 1.406 1.00 90.81 74 ILE A O 1
ATOM 574 N N . ASN A 1 75 ? 15.179 5.109 0.077 1.00 92.12 75 ASN A N 1
ATOM 575 C CA . ASN A 1 75 ? 14.483 5.772 1.176 1.00 92.12 75 ASN A CA 1
ATOM 576 C C . ASN A 1 75 ? 13.444 4.812 1.757 1.00 92.12 75 ASN A C 1
ATOM 578 O O . ASN A 1 75 ? 12.530 4.448 1.030 1.00 92.12 75 ASN A O 1
ATOM 582 N N . ILE A 1 76 ? 13.588 4.433 3.026 1.00 95.19 76 ILE A N 1
ATOM 583 C CA . ILE A 1 76 ? 12.690 3.513 3.743 1.00 95.19 76 ILE A CA 1
ATOM 584 C C . ILE A 1 76 ? 11.958 4.202 4.907 1.00 95.19 76 ILE A C 1
ATOM 586 O O . ILE A 1 76 ? 11.589 3.584 5.911 1.00 95.19 76 ILE A O 1
ATOM 590 N N . ARG A 1 77 ? 11.801 5.529 4.814 1.00 95.44 77 ARG A N 1
ATOM 591 C CA . ARG A 1 77 ? 11.114 6.358 5.812 1.00 95.44 77 ARG A CA 1
ATOM 592 C C . ARG A 1 77 ? 9.729 5.820 6.138 1.00 95.44 77 ARG A C 1
ATOM 594 O O . ARG A 1 77 ? 9.337 5.795 7.303 1.00 95.44 77 ARG A O 1
ATOM 601 N N . ASP A 1 78 ? 8.965 5.503 5.103 1.00 96.81 78 ASP A N 1
ATOM 602 C CA . ASP A 1 78 ? 7.565 5.127 5.226 1.00 96.81 78 ASP A CA 1
ATOM 603 C C . ASP A 1 78 ? 7.422 3.763 5.914 1.00 96.81 78 ASP A C 1
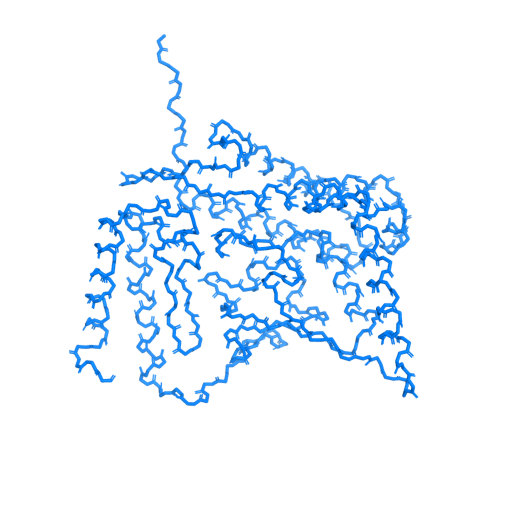ATOM 605 O O . ASP A 1 78 ? 6.644 3.623 6.856 1.00 96.81 78 ASP A O 1
ATOM 609 N N . GLU A 1 79 ? 8.266 2.803 5.548 1.00 97.81 79 GLU A N 1
ATOM 610 C CA . GLU A 1 79 ? 8.338 1.476 6.145 1.00 97.81 79 GLU A CA 1
ATOM 611 C C . GLU A 1 79 ? 8.702 1.561 7.630 1.00 97.81 79 GLU A C 1
ATOM 613 O O . GLU A 1 79 ? 7.991 1.000 8.468 1.00 97.81 79 GLU A O 1
ATOM 618 N N . ILE A 1 80 ? 9.743 2.332 7.976 1.00 97.94 80 ILE A N 1
ATOM 619 C CA . ILE A 1 80 ? 10.153 2.556 9.371 1.00 97.94 80 ILE A CA 1
ATOM 620 C C . ILE A 1 80 ? 9.023 3.214 10.167 1.00 97.94 80 ILE A C 1
ATOM 622 O O . ILE A 1 80 ? 8.703 2.771 11.270 1.00 97.94 80 ILE A O 1
ATOM 626 N N . ARG A 1 81 ? 8.410 4.282 9.642 1.00 98.19 81 ARG A N 1
ATOM 627 C CA . ARG A 1 81 ? 7.337 5.004 10.349 1.00 98.19 81 ARG A CA 1
ATOM 628 C C . ARG A 1 81 ? 6.092 4.142 10.512 1.00 98.19 81 ARG A C 1
ATOM 630 O O . ARG A 1 81 ? 5.505 4.136 11.590 1.00 98.19 81 ARG A O 1
ATOM 637 N N . GLY A 1 82 ? 5.693 3.412 9.473 1.00 98.31 82 GLY A N 1
ATOM 638 C CA . GLY A 1 82 ? 4.574 2.478 9.524 1.00 98.31 82 GLY A CA 1
ATOM 639 C C . GLY A 1 82 ? 4.791 1.402 10.584 1.00 98.31 82 GLY A C 1
ATOM 640 O O . GLY A 1 82 ? 3.884 1.121 11.361 1.00 98.31 82 GLY A O 1
ATOM 641 N N . LEU A 1 83 ? 6.004 0.855 10.665 1.00 98.25 83 LEU A N 1
ATOM 642 C CA . LEU A 1 83 ? 6.335 -0.187 11.628 1.00 98.25 83 LEU A CA 1
ATOM 643 C C . LEU A 1 83 ? 6.468 0.343 13.063 1.00 98.25 83 LEU A C 1
ATOM 645 O O . LEU A 1 83 ? 5.961 -0.288 13.978 1.00 98.25 83 LEU A O 1
ATOM 649 N N . ARG A 1 84 ? 7.022 1.546 13.271 1.00 98.38 84 ARG A N 1
ATOM 650 C CA . ARG A 1 84 ? 7.009 2.217 14.588 1.00 98.38 84 ARG A CA 1
ATOM 651 C C . ARG A 1 84 ? 5.590 2.441 15.107 1.00 98.38 84 ARG A C 1
ATOM 653 O O . ARG A 1 84 ? 5.321 2.161 16.272 1.00 98.38 84 ARG A O 1
ATOM 660 N N . LYS A 1 85 ? 4.690 2.930 14.243 1.00 98.62 85 LYS A N 1
ATOM 661 C CA . LYS A 1 85 ? 3.266 3.104 14.571 1.00 98.62 85 LYS A CA 1
ATOM 662 C C . LYS A 1 85 ? 2.615 1.762 14.928 1.00 98.62 85 LYS A C 1
ATOM 664 O O . LYS A 1 85 ? 1.863 1.705 15.893 1.00 98.62 85 LYS A O 1
ATOM 669 N N . ASP A 1 86 ? 2.932 0.695 14.192 1.00 98.56 86 ASP A N 1
ATOM 670 C CA . ASP A 1 86 ? 2.420 -0.652 14.475 1.00 98.56 86 ASP A CA 1
ATOM 671 C C . ASP A 1 86 ? 2.924 -1.218 15.801 1.00 98.56 86 ASP A C 1
ATOM 673 O O . ASP A 1 86 ? 2.112 -1.719 16.573 1.00 98.56 86 ASP A O 1
ATOM 677 N N . CYS A 1 87 ? 4.225 -1.135 16.085 1.00 98.12 87 CYS A N 1
ATOM 678 C CA . CYS A 1 87 ? 4.790 -1.615 17.346 1.00 98.12 87 CYS A CA 1
ATOM 679 C C . CYS A 1 87 ? 4.120 -0.910 18.532 1.00 98.12 87 CYS A C 1
ATOM 681 O O . CYS A 1 87 ? 3.577 -1.576 19.411 1.00 98.12 87 CYS A O 1
ATOM 683 N N . GLU A 1 88 ? 4.057 0.426 18.517 1.00 97.88 88 GLU A N 1
ATOM 684 C CA . GLU A 1 88 ? 3.398 1.199 19.578 1.00 97.88 88 GLU A CA 1
ATOM 685 C C . GLU A 1 88 ? 1.914 0.822 19.722 1.00 97.88 88 GLU A C 1
ATOM 687 O O . GLU A 1 88 ? 1.425 0.593 20.829 1.00 97.88 88 GLU A O 1
ATOM 692 N N . PHE A 1 89 ? 1.198 0.705 18.598 1.00 98.06 89 PHE A N 1
ATOM 693 C CA . PHE A 1 89 ? -0.202 0.289 18.578 1.00 98.06 89 PHE A CA 1
ATOM 694 C C . PHE A 1 89 ? -0.392 -1.096 19.207 1.00 98.06 89 PHE A C 1
ATOM 696 O O . PHE A 1 89 ? -1.264 -1.272 20.054 1.00 98.06 89 PHE A O 1
ATOM 703 N N . LEU A 1 90 ? 0.418 -2.082 18.824 1.00 97.06 90 LEU A N 1
ATOM 704 C CA . LEU A 1 90 ? 0.253 -3.468 19.258 1.00 97.06 90 LEU A CA 1
ATOM 705 C C . LEU A 1 90 ? 0.654 -3.696 20.712 1.00 97.06 90 LEU A C 1
ATOM 707 O O . LEU A 1 90 ? -0.035 -4.451 21.402 1.00 97.06 90 LEU A O 1
ATOM 711 N N . HIS A 1 91 ? 1.710 -3.033 21.188 1.00 95.56 91 HIS A N 1
ATOM 712 C CA . HIS A 1 91 ? 2.102 -3.085 22.598 1.00 95.56 91 HIS A CA 1
ATOM 713 C C . HIS A 1 91 ? 0.985 -2.509 23.481 1.00 95.56 91 HIS A C 1
ATOM 715 O O . HIS A 1 91 ? 0.464 -3.213 24.347 1.00 95.56 91 HIS A O 1
ATOM 721 N N . ARG A 1 92 ? 0.472 -1.307 23.168 1.00 95.00 92 ARG A N 1
ATOM 722 C CA . ARG A 1 92 ? -0.658 -0.718 23.915 1.00 95.00 92 ARG A CA 1
ATOM 723 C C . ARG A 1 92 ? -1.940 -1.544 23.822 1.00 95.00 92 ARG A C 1
ATOM 725 O O . ARG A 1 92 ? -2.685 -1.657 24.798 1.00 95.00 92 ARG A O 1
ATOM 732 N N . LEU A 1 93 ? -2.227 -2.124 22.656 1.00 93.44 93 LEU A N 1
ATOM 733 C CA . LEU A 1 93 ? -3.417 -2.953 22.456 1.00 93.44 93 LEU A CA 1
ATOM 734 C C . LEU A 1 93 ? -3.363 -4.244 23.285 1.00 93.44 93 LEU A C 1
ATOM 736 O O . LEU A 1 93 ? -4.400 -4.704 23.774 1.00 93.44 93 LEU A O 1
ATOM 740 N N . SER A 1 94 ? -2.168 -4.814 23.447 1.00 90.38 94 SER A N 1
ATOM 741 C CA . SER A 1 94 ? -1.935 -6.012 24.261 1.00 90.38 94 SER A CA 1
ATOM 742 C C . SER A 1 94 ? -2.112 -5.718 25.751 1.00 90.38 94 SER A C 1
ATOM 744 O O . SER A 1 94 ? -2.754 -6.498 26.454 1.00 90.38 94 SER A O 1
ATOM 746 N N . ASP A 1 95 ? -1.682 -4.536 26.198 1.00 87.50 95 ASP A N 1
ATOM 747 C CA . ASP A 1 95 ? -1.840 -4.074 27.583 1.00 87.50 95 ASP A CA 1
ATOM 748 C C . ASP A 1 95 ? -3.279 -3.646 27.932 1.00 87.50 95 ASP A C 1
ATOM 750 O O . ASP A 1 95 ? -3.665 -3.600 29.100 1.00 87.50 95 ASP A O 1
ATOM 754 N N . SER A 1 96 ? -4.120 -3.381 26.926 1.00 83.44 96 SER A N 1
ATOM 755 C CA . SER A 1 96 ? -5.498 -2.881 27.099 1.00 83.44 96 SER A CA 1
ATOM 756 C C . SER A 1 96 ? -6.499 -3.918 27.652 1.00 83.44 96 SER A C 1
ATOM 758 O O . SER A 1 96 ? -7.687 -3.614 27.826 1.00 83.44 96 SER A O 1
ATOM 760 N N . GLY A 1 97 ? -6.043 -5.142 27.945 1.00 79.00 97 GLY A N 1
ATOM 761 C CA . GLY A 1 97 ? -6.829 -6.204 28.575 1.00 79.00 97 GLY A CA 1
ATOM 762 C C . GLY A 1 97 ? -7.800 -6.920 27.630 1.00 79.00 97 GLY A C 1
ATOM 763 O O . GLY A 1 97 ? -7.562 -7.058 26.428 1.00 79.00 97 GLY A O 1
ATOM 764 N N . THR A 1 98 ? -8.904 -7.433 28.177 1.00 79.94 98 THR A N 1
ATOM 765 C CA . THR A 1 98 ? -9.946 -8.146 27.416 1.00 79.94 98 THR A CA 1
ATOM 766 C C . THR A 1 98 ? -11.085 -7.206 27.011 1.00 79.94 98 THR A C 1
ATOM 768 O O . THR A 1 98 ? -11.336 -6.188 27.658 1.00 79.94 98 THR A O 1
ATOM 771 N N . GLY A 1 99 ? -11.770 -7.527 25.914 1.00 84.25 99 GLY A N 1
ATOM 772 C CA . GLY A 1 99 ? -12.865 -6.720 25.377 1.00 84.25 99 GLY A CA 1
ATOM 773 C C . GLY A 1 99 ? -12.948 -6.801 23.858 1.00 84.25 99 GLY A C 1
ATOM 774 O O . GLY A 1 99 ? -12.093 -7.417 23.218 1.00 84.25 99 GLY A O 1
ATOM 775 N N . THR A 1 100 ? -13.977 -6.170 23.295 1.00 88.62 100 THR A N 1
ATOM 776 C CA . THR A 1 100 ? -14.095 -5.980 21.846 1.00 88.62 100 THR A CA 1
ATOM 777 C C . THR A 1 100 ? -12.986 -5.063 21.334 1.00 88.62 100 THR A C 1
ATOM 779 O O . THR A 1 100 ? -12.380 -4.311 22.103 1.00 88.62 100 THR A O 1
ATOM 782 N N . ILE A 1 101 ? -12.707 -5.122 20.031 1.00 90.19 101 ILE A N 1
ATOM 783 C CA . ILE A 1 101 ? -11.684 -4.268 19.427 1.00 90.19 101 ILE A CA 1
ATOM 784 C C . ILE A 1 101 ? -12.045 -2.785 19.575 1.00 90.19 101 ILE A C 1
ATOM 786 O O . ILE A 1 101 ? -11.166 -1.990 19.872 1.00 90.19 101 ILE A O 1
ATOM 790 N N . GLU A 1 102 ? -13.327 -2.424 19.496 1.00 90.44 102 GLU A N 1
ATOM 791 C CA . GLU A 1 102 ? -13.815 -1.050 19.669 1.00 90.44 102 GLU A CA 1
ATOM 792 C C . GLU A 1 102 ? -13.459 -0.499 21.052 1.00 90.44 102 GLU A C 1
ATOM 794 O O . GLU A 1 102 ? -12.828 0.548 21.156 1.00 90.44 102 GLU A O 1
ATOM 799 N N . ASN A 1 103 ? -13.767 -1.256 22.111 1.00 89.31 103 ASN A N 1
ATOM 800 C CA . ASN A 1 103 ? -13.481 -0.842 23.486 1.00 89.31 103 ASN A CA 1
ATOM 801 C C . ASN A 1 103 ? -11.974 -0.696 23.732 1.00 89.31 103 ASN A C 1
ATOM 803 O O . ASN A 1 103 ? -11.544 0.113 24.553 1.00 89.31 103 ASN A O 1
ATOM 807 N N . LYS A 1 104 ? -11.157 -1.516 23.061 1.00 91.06 104 LYS A N 1
ATOM 808 C CA . LYS A 1 104 ? -9.698 -1.411 23.148 1.00 91.06 104 LYS A CA 1
ATOM 809 C C . LYS A 1 104 ? -9.178 -0.195 22.387 1.00 91.06 104 LYS A C 1
ATOM 811 O O . LYS A 1 104 ? -8.327 0.509 22.917 1.00 91.06 104 LYS A O 1
ATOM 816 N N . LEU A 1 105 ? -9.693 0.064 21.183 1.00 90.88 105 LEU A N 1
ATOM 817 C CA . LEU A 1 105 ? -9.319 1.224 20.371 1.00 90.88 105 LEU A CA 1
ATOM 818 C C . LEU A 1 105 ? -9.647 2.542 21.085 1.00 90.88 105 LEU A C 1
ATOM 820 O O . LEU A 1 105 ? -8.807 3.437 21.091 1.00 90.88 105 LEU A O 1
ATOM 824 N N . GLU A 1 106 ? -10.803 2.628 21.748 1.00 89.31 106 GLU A N 1
ATOM 825 C CA . GLU A 1 106 ? -11.199 3.801 22.542 1.00 89.31 106 GLU A CA 1
ATOM 826 C C . GLU A 1 106 ? -10.209 4.087 23.687 1.00 89.31 106 GLU A C 1
ATOM 828 O O . GLU A 1 106 ? -9.808 5.226 23.908 1.00 89.31 106 GLU A O 1
ATOM 833 N N . ARG A 1 107 ? -9.746 3.048 24.396 1.00 90.31 107 ARG A N 1
ATOM 834 C CA . ARG A 1 107 ? -8.777 3.201 25.500 1.00 90.31 107 ARG A CA 1
ATOM 835 C C . ARG A 1 107 ? -7.365 3.527 25.027 1.00 90.31 107 ARG A C 1
ATOM 837 O O . ARG A 1 107 ? -6.618 4.171 25.759 1.00 90.31 107 ARG A O 1
ATOM 844 N N . LEU A 1 108 ? -6.995 3.041 23.845 1.00 91.50 108 LEU A N 1
ATOM 845 C CA . LEU A 1 108 ? -5.647 3.155 23.293 1.00 91.50 108 LEU A CA 1
ATOM 846 C C . LEU A 1 108 ? -5.285 4.601 22.929 1.00 91.50 108 LEU A C 1
ATOM 848 O O . LEU A 1 108 ? -4.096 4.931 22.958 1.00 91.50 108 LEU A O 1
ATOM 852 N N . GLN A 1 109 ? -6.291 5.439 22.633 1.00 90.19 109 GLN A N 1
ATOM 853 C CA . GLN A 1 109 ? -6.125 6.830 22.189 1.00 90.19 109 GLN A CA 1
ATOM 854 C C . GLN A 1 109 ? -5.182 6.901 20.982 1.00 90.19 109 GLN A C 1
ATOM 856 O O . GLN A 1 109 ? -4.047 7.385 21.068 1.00 90.19 109 GLN A O 1
ATOM 861 N N . LEU A 1 110 ? -5.621 6.320 19.860 1.00 95.00 110 LEU A N 1
ATOM 862 C CA . LEU A 1 110 ? -4.821 6.160 18.643 1.00 95.00 110 LEU A CA 1
ATOM 863 C C . LEU A 1 110 ? -4.248 7.493 18.133 1.00 95.00 110 LEU A C 1
ATOM 865 O O . LEU A 1 110 ? -3.125 7.531 17.632 1.00 95.00 110 LEU A O 1
ATOM 869 N N . GLU A 1 111 ? -4.969 8.593 18.321 1.00 95.62 111 GLU A N 1
ATOM 870 C CA . GLU A 1 111 ? -4.533 9.957 18.038 1.00 95.62 111 GLU A CA 1
ATOM 871 C C . GLU A 1 111 ? -3.185 10.295 18.687 1.00 95.62 111 GLU A C 1
ATOM 873 O O . GLU A 1 111 ? -2.346 10.931 18.054 1.00 95.62 111 GLU A O 1
ATOM 878 N N . THR A 1 112 ? -2.900 9.784 19.889 1.00 96.06 112 THR A N 1
ATOM 879 C CA . THR A 1 112 ? -1.625 10.036 20.584 1.00 96.06 112 THR A CA 1
ATOM 880 C C . THR A 1 112 ? -0.439 9.317 19.938 1.00 96.06 112 THR A C 1
ATOM 882 O O . THR A 1 112 ? 0.703 9.750 20.094 1.00 96.06 112 THR A O 1
ATOM 885 N N . ILE A 1 113 ? -0.693 8.241 19.185 1.00 97.75 113 ILE A N 1
ATOM 886 C CA . ILE A 1 113 ? 0.319 7.531 18.391 1.00 97.75 113 ILE A CA 1
ATOM 887 C C . ILE A 1 113 ? 0.544 8.250 17.058 1.00 97.75 113 ILE A C 1
ATOM 889 O O . ILE A 1 113 ? 1.673 8.313 16.570 1.00 97.75 113 ILE A O 1
ATOM 893 N N . LEU A 1 114 ? -0.522 8.780 16.451 1.00 98.25 114 LEU A N 1
ATOM 894 C CA . LEU A 1 114 ? -0.491 9.317 15.090 1.00 98.25 114 LEU A CA 1
ATOM 895 C C . LEU A 1 114 ? -0.101 10.800 15.025 1.00 98.25 114 LEU A C 1
ATOM 897 O O . LEU A 1 114 ? 0.679 11.173 14.146 1.00 98.25 114 LEU A O 1
ATOM 901 N N . ALA A 1 115 ? -0.574 11.628 15.959 1.00 98.06 115 ALA A N 1
ATOM 902 C CA . ALA A 1 115 ? -0.355 13.075 15.966 1.00 98.06 115 ALA A CA 1
ATOM 903 C C . ALA A 1 115 ? 1.127 13.499 15.869 1.00 98.06 115 ALA A C 1
ATOM 905 O O . ALA A 1 115 ? 1.417 14.419 15.099 1.00 98.06 115 ALA A O 1
ATOM 906 N N . PRO A 1 116 ? 2.095 12.824 16.532 1.00 97.94 116 PRO A N 1
ATOM 907 C CA . PRO A 1 116 ? 3.514 13.182 16.423 1.00 97.94 116 PRO A CA 1
ATOM 908 C C . PRO A 1 116 ? 4.099 13.062 15.008 1.00 97.94 116 PRO A C 1
ATOM 910 O O . PRO A 1 116 ? 5.162 13.616 14.735 1.00 97.94 116 PRO A O 1
ATOM 913 N N . TYR A 1 117 ? 3.438 12.327 14.110 1.00 97.38 117 TYR A N 1
ATOM 914 C CA . TYR A 1 117 ? 3.888 12.124 12.732 1.00 97.38 117 TYR A CA 1
ATOM 915 C C . TYR A 1 117 ? 3.280 13.127 11.744 1.00 97.38 117 TYR A C 1
ATOM 917 O O . TYR A 1 117 ? 3.647 13.107 10.566 1.00 97.38 117 TYR A O 1
ATOM 925 N N . HIS A 1 118 ? 2.372 13.995 12.197 1.00 97.81 118 HIS A N 1
ATOM 926 C CA . HIS A 1 118 ? 1.720 14.976 11.342 1.00 97.81 118 HIS A CA 1
ATOM 927 C C . HIS A 1 118 ? 2.711 16.070 10.901 1.00 97.81 118 HIS A C 1
ATOM 929 O O . HIS A 1 118 ? 3.372 16.673 11.751 1.00 97.81 118 HIS A O 1
ATOM 935 N N . PRO A 1 119 ? 2.829 16.377 9.593 1.00 96.56 119 PRO A N 1
ATOM 936 C CA . PRO A 1 119 ? 3.849 17.300 9.083 1.00 96.56 119 PRO A CA 1
ATOM 937 C C . PRO A 1 119 ? 3.711 18.729 9.623 1.00 96.56 119 PRO A C 1
ATOM 939 O O . PRO A 1 119 ? 4.701 19.453 9.692 1.00 96.56 119 PRO A O 1
ATOM 942 N N . ASN A 1 120 ? 2.504 19.115 10.044 1.00 97.69 120 ASN A N 1
ATOM 943 C CA . ASN A 1 120 ? 2.198 20.456 10.541 1.00 97.69 120 ASN A CA 1
ATOM 944 C C . ASN A 1 120 ? 2.072 20.493 12.077 1.00 97.69 120 ASN A C 1
ATOM 946 O O . ASN A 1 120 ? 1.571 21.468 12.632 1.00 97.69 120 ASN A O 1
ATOM 950 N N . GLY A 1 121 ? 2.516 19.432 12.758 1.00 97.62 121 GLY A N 1
ATOM 951 C CA . GLY A 1 121 ? 2.469 19.299 14.212 1.00 97.62 121 GLY A CA 1
ATOM 952 C C . GLY A 1 121 ? 1.140 18.767 14.750 1.00 97.62 121 GLY A C 1
ATOM 953 O O . GLY A 1 121 ? 0.131 18.702 14.039 1.00 97.62 121 GLY A O 1
ATOM 954 N N . SER A 1 122 ? 1.164 18.387 16.030 1.00 97.94 122 SER A N 1
ATOM 955 C CA . SER A 1 122 ? 0.043 17.741 16.717 1.00 97.94 122 SER A CA 1
ATOM 956 C C . SER A 1 122 ? -1.190 18.638 16.830 1.00 97.94 122 SER A C 1
ATOM 958 O O . SER A 1 122 ? -2.299 18.139 16.707 1.00 97.94 122 SER A O 1
ATOM 960 N N . ASP A 1 123 ? -1.044 19.948 17.028 1.00 97.69 123 ASP A N 1
ATOM 961 C CA . ASP A 1 123 ? -2.208 20.839 17.173 1.00 97.69 123 ASP A CA 1
ATOM 962 C C . ASP A 1 123 ? -3.057 20.854 15.898 1.00 97.69 123 ASP A C 1
ATOM 964 O O . ASP A 1 123 ? -4.278 20.702 15.954 1.00 97.69 123 ASP A O 1
ATOM 968 N N . LYS A 1 124 ? -2.398 20.938 14.733 1.00 98.31 124 LYS A N 1
ATOM 969 C CA . LYS A 1 124 ? -3.089 20.890 13.443 1.00 98.31 124 LYS A CA 1
ATOM 970 C C . LYS A 1 124 ? -3.744 19.531 13.198 1.00 98.31 124 LYS A C 1
ATOM 972 O O . LYS A 1 124 ? -4.851 19.484 12.675 1.00 98.31 124 LYS A O 1
ATOM 977 N N . PHE A 1 125 ? -3.091 18.448 13.624 1.00 98.56 125 PHE A N 1
ATOM 978 C CA . PHE A 1 125 ? -3.664 17.105 13.555 1.00 98.56 125 PHE A CA 1
ATOM 979 C C . PHE A 1 125 ? -5.000 17.016 14.304 1.00 98.56 125 PHE A C 1
ATOM 981 O O . PHE A 1 125 ? -5.966 16.506 13.752 1.00 98.56 125 PHE A O 1
ATOM 988 N N . HIS A 1 126 ? -5.080 17.533 15.536 1.00 98.12 126 HIS A N 1
ATOM 989 C CA . HIS A 1 126 ? -6.319 17.472 16.320 1.00 98.12 126 HIS A CA 1
ATOM 990 C C . HIS A 1 126 ? -7.432 18.338 15.715 1.00 98.12 126 HIS A C 1
ATOM 992 O O . HIS A 1 126 ? -8.588 17.927 15.714 1.00 98.12 126 HIS A O 1
ATOM 998 N N . GLU A 1 127 ? -7.097 19.509 15.164 1.00 98.19 127 GLU A N 1
ATOM 999 C CA . GLU A 1 127 ? -8.062 20.341 14.433 1.00 98.19 127 GLU A CA 1
ATOM 1000 C C . GLU A 1 127 ? -8.655 19.585 13.231 1.00 98.19 127 GLU A C 1
ATOM 1002 O O . GLU A 1 127 ? -9.871 19.546 13.048 1.00 98.19 127 GLU A O 1
ATOM 1007 N N . GLU A 1 128 ? -7.803 18.960 12.416 1.00 98.50 128 GLU A N 1
ATOM 1008 C CA . GLU A 1 128 ? -8.231 18.199 11.239 1.00 98.50 128 GLU A CA 1
ATOM 1009 C C . GLU A 1 128 ? -8.992 16.923 11.615 1.00 98.50 128 GLU A C 1
ATOM 1011 O O . GLU A 1 128 ? -9.982 16.599 10.958 1.00 98.50 128 GLU A O 1
ATOM 1016 N N . LEU A 1 129 ? -8.594 16.247 12.697 1.00 97.50 129 LEU A N 1
ATOM 1017 C CA . LEU A 1 129 ? -9.285 15.072 13.225 1.00 97.50 129 LEU A CA 1
ATOM 1018 C C . LEU A 1 129 ? -10.725 15.403 13.631 1.00 97.50 129 LEU A C 1
ATOM 1020 O O . LEU A 1 129 ? -11.639 14.715 13.191 1.00 97.50 129 LEU A O 1
ATOM 1024 N N . LEU A 1 130 ? -10.945 16.485 14.386 1.00 97.62 130 LEU A N 1
ATOM 1025 C CA . LEU A 1 130 ? -12.292 16.905 14.797 1.00 97.62 130 LEU A CA 1
ATOM 1026 C C . LEU A 1 130 ? -13.197 17.198 13.590 1.00 97.62 130 LEU A C 1
ATOM 1028 O O . LEU A 1 130 ? -14.364 16.802 13.560 1.00 97.62 130 LEU A O 1
ATOM 1032 N N . ASN A 1 131 ? -12.652 17.860 12.566 1.00 98.19 131 ASN A N 1
ATOM 1033 C CA . ASN A 1 131 ? -13.386 18.132 11.331 1.00 98.19 131 ASN A CA 1
ATOM 1034 C C . ASN A 1 131 ? -13.716 16.836 10.570 1.00 98.19 131 ASN A C 1
ATOM 1036 O O . ASN A 1 131 ? -14.826 16.682 10.054 1.00 98.19 131 ASN A O 1
ATOM 1040 N N . ALA A 1 132 ? -12.766 15.898 10.506 1.00 97.50 132 ALA A N 1
ATOM 1041 C CA . ALA A 1 132 ? -12.958 14.602 9.864 1.00 97.50 132 ALA A CA 1
ATOM 1042 C C . ALA A 1 132 ? -14.001 13.749 10.601 1.00 97.50 132 ALA A C 1
ATOM 1044 O O . ALA A 1 132 ? -14.861 13.153 9.955 1.00 97.50 132 ALA A O 1
ATOM 1045 N N . GLU A 1 133 ? -13.981 13.732 11.933 1.00 95.62 133 GLU A N 1
ATOM 1046 C CA . GLU A 1 133 ? -14.985 13.055 12.756 1.00 95.62 133 GLU A CA 1
ATOM 1047 C C . GLU A 1 133 ? -16.382 13.611 12.488 1.00 95.62 133 GLU A C 1
ATOM 1049 O O . GLU A 1 133 ? -17.293 12.846 12.179 1.00 95.62 133 GLU A O 1
ATOM 1054 N N . GLN A 1 134 ? -16.555 14.936 12.509 1.00 96.81 134 GLN A N 1
ATOM 1055 C CA . GLN A 1 134 ? -17.849 15.555 12.219 1.00 96.81 134 GLN A CA 1
ATOM 1056 C C . GLN A 1 134 ? -18.359 15.191 10.815 1.00 96.81 134 GLN A C 1
ATOM 1058 O O . GLN A 1 134 ? -19.544 14.897 10.637 1.00 96.81 134 GLN A O 1
ATOM 1063 N N . PHE A 1 135 ? -17.468 15.184 9.821 1.00 96.88 135 PHE A N 1
ATOM 1064 C CA . PHE A 1 135 ? -17.805 14.778 8.459 1.00 96.88 135 PHE A CA 1
ATOM 1065 C C . PHE A 1 135 ? -18.235 13.306 8.386 1.00 96.88 135 PHE A C 1
ATOM 1067 O O . PHE A 1 135 ? -19.247 12.985 7.759 1.00 96.88 135 PHE A O 1
ATOM 1074 N N . LEU A 1 136 ? -17.502 12.411 9.055 1.00 95.69 136 LEU A N 1
ATOM 1075 C CA . LEU A 1 136 ? -17.814 10.983 9.091 1.00 95.69 136 LEU A CA 1
ATOM 1076 C C . LEU A 1 136 ? -19.119 10.696 9.836 1.00 95.69 136 LEU A C 1
ATOM 1078 O O . LEU A 1 136 ? -19.878 9.846 9.381 1.00 95.69 136 LEU A O 1
ATOM 1082 N N . MET A 1 137 ? -19.427 11.422 10.913 1.00 93.94 137 MET A N 1
ATOM 1083 C CA . MET A 1 137 ? -20.715 11.294 11.604 1.00 93.94 137 MET A CA 1
ATOM 1084 C C . MET A 1 137 ? -21.868 11.656 10.665 1.00 93.94 137 MET A C 1
ATOM 1086 O O . MET A 1 137 ? -22.800 10.875 10.525 1.00 93.94 137 MET A O 1
ATOM 1090 N N . GLY A 1 138 ? -21.756 12.753 9.907 1.00 93.50 138 GLY A N 1
ATOM 1091 C CA . GLY A 1 138 ? -22.749 13.094 8.880 1.00 93.50 138 GLY A CA 1
ATOM 1092 C C . GLY A 1 138 ? -22.874 12.043 7.767 1.00 93.50 138 GLY A C 1
ATOM 1093 O O . GLY A 1 138 ? -23.970 11.797 7.269 1.00 93.50 138 GLY A O 1
ATOM 1094 N N . PHE A 1 139 ? -21.772 11.388 7.388 1.00 93.38 139 PHE A N 1
ATOM 1095 C CA . PHE A 1 139 ? -21.790 10.275 6.434 1.00 93.38 139 PHE A CA 1
ATOM 1096 C C . PHE A 1 139 ? -22.512 9.044 6.994 1.00 93.38 139 PHE A C 1
ATOM 1098 O O . PHE A 1 139 ? -23.328 8.449 6.292 1.00 93.38 139 PHE A O 1
ATOM 1105 N N . VAL A 1 140 ? -22.243 8.665 8.245 1.00 90.00 140 VAL A N 1
ATOM 1106 C CA . VAL A 1 140 ? -22.884 7.511 8.894 1.00 90.00 140 VAL A CA 1
ATOM 1107 C C . VAL A 1 140 ? -24.365 7.781 9.168 1.00 90.00 140 VAL A C 1
ATOM 1109 O O . VAL A 1 140 ? -25.193 6.908 8.920 1.00 90.00 140 VAL A O 1
ATOM 1112 N N . ASP A 1 141 ? -24.702 9.001 9.586 1.00 86.06 141 ASP A N 1
ATOM 1113 C CA . ASP A 1 141 ? -26.069 9.435 9.889 1.00 86.06 141 ASP A CA 1
ATOM 1114 C C . ASP A 1 141 ? -26.891 9.770 8.634 1.00 86.06 141 ASP A C 1
ATOM 1116 O O . ASP A 1 141 ? -28.092 10.018 8.735 1.00 86.06 141 ASP A O 1
ATOM 1120 N N . SER A 1 142 ? -26.293 9.720 7.433 1.00 75.50 142 SER A N 1
ATOM 1121 C CA . SER A 1 142 ? -26.994 9.910 6.147 1.00 75.50 142 SER A CA 1
ATOM 1122 C C . SER A 1 142 ? -28.026 8.814 5.828 1.00 75.50 142 SER A C 1
ATOM 1124 O O . SER A 1 142 ? -28.599 8.778 4.736 1.00 75.50 142 SER A O 1
ATOM 1126 N N . ASP A 1 143 ? -28.281 7.922 6.787 1.00 63.47 143 ASP A N 1
ATOM 1127 C CA . ASP A 1 143 ? -29.179 6.783 6.717 1.00 63.47 143 ASP A CA 1
ATOM 1128 C C . ASP A 1 143 ? -30.673 7.167 6.759 1.00 63.47 143 ASP A C 1
ATOM 1130 O O . ASP A 1 143 ? -31.478 6.585 7.485 1.00 63.47 143 ASP A O 1
ATOM 1134 N N . GLU A 1 144 ? -31.089 8.124 5.922 1.00 65.62 144 GLU A N 1
ATOM 1135 C CA . GLU A 1 144 ? -32.504 8.484 5.737 1.00 65.62 144 GLU A CA 1
ATOM 1136 C C . GLU A 1 144 ? -33.345 7.301 5.211 1.00 65.62 144 GLU A C 1
ATOM 1138 O O . GLU A 1 144 ? -34.575 7.329 5.257 1.00 65.62 144 GLU A O 1
ATOM 1143 N N . THR A 1 145 ? -32.690 6.250 4.699 1.00 77.12 145 THR A N 1
ATOM 1144 C CA . THR A 1 145 ? -33.324 5.123 3.996 1.00 77.12 145 THR A CA 1
ATOM 1145 C C . THR A 1 145 ? -33.243 3.778 4.730 1.00 77.12 145 THR A C 1
ATOM 1147 O O . THR A 1 145 ? -33.852 2.811 4.267 1.00 77.12 145 THR A O 1
ATOM 1150 N N . GLY A 1 146 ? -32.527 3.685 5.857 1.00 83.69 146 GLY A N 1
ATOM 1151 C CA . GLY A 1 146 ? -32.223 2.421 6.548 1.00 83.69 146 GLY A CA 1
ATOM 1152 C C . GLY A 1 146 ? -31.202 1.528 5.817 1.00 83.69 146 GLY A C 1
ATOM 1153 O O . GLY A 1 146 ? -31.119 0.325 6.078 1.00 83.69 146 GLY A O 1
ATOM 1154 N N . ILE A 1 147 ? -30.466 2.085 4.852 1.00 89.31 147 ILE A N 1
ATOM 1155 C CA . ILE A 1 147 ? -29.446 1.424 4.045 1.00 89.31 147 ILE A CA 1
ATOM 1156 C C . ILE A 1 147 ? -28.097 2.114 4.275 1.00 89.31 147 ILE A C 1
ATOM 1158 O O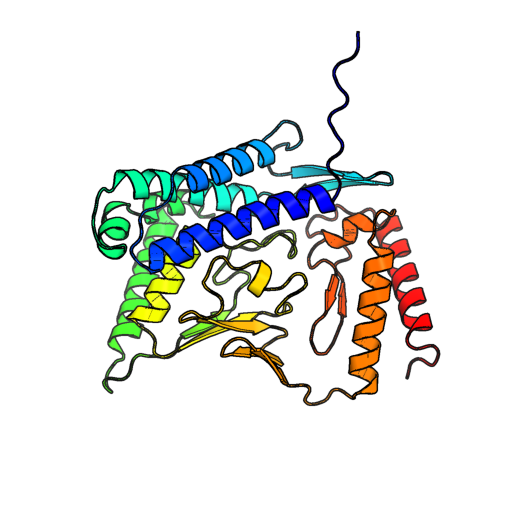 . ILE A 1 147 ? -27.869 3.225 3.793 1.00 89.31 147 ILE A O 1
ATOM 1162 N N . LYS A 1 148 ? -27.140 1.378 4.862 1.00 93.62 148 LYS A N 1
ATOM 1163 C CA . LYS A 1 148 ? -25.752 1.840 5.042 1.00 93.62 148 LYS A CA 1
ATOM 1164 C C . LYS A 1 148 ? -25.166 2.443 3.749 1.00 93.62 148 LYS A C 1
ATOM 1166 O O . LYS A 1 148 ? -25.380 1.875 2.666 1.00 93.62 148 LYS A O 1
ATOM 1171 N N . PRO A 1 149 ? -24.392 3.537 3.824 1.00 94.94 149 PRO A N 1
ATOM 1172 C CA . PRO A 1 149 ? -23.829 4.215 2.657 1.00 94.94 149 PRO A CA 1
ATOM 1173 C C . PRO A 1 149 ? -22.756 3.397 1.916 1.00 94.94 149 PRO A C 1
ATOM 1175 O O . PRO A 1 149 ? -22.291 2.347 2.372 1.00 94.94 149 PRO A O 1
ATOM 1178 N N . LEU A 1 150 ? -22.377 3.883 0.731 1.00 95.38 150 LEU A N 1
ATOM 1179 C CA . LEU A 1 150 ? -21.227 3.393 -0.036 1.00 95.38 150 LEU A CA 1
ATOM 1180 C C . LEU A 1 150 ? -20.006 4.250 0.278 1.00 95.38 150 LEU A C 1
ATOM 1182 O O . LEU A 1 150 ? -20.105 5.474 0.259 1.00 95.38 150 LEU A O 1
ATOM 1186 N N . LEU A 1 151 ? -18.857 3.611 0.476 1.00 97.44 151 LEU A N 1
ATOM 1187 C CA . LEU A 1 151 ? -17.570 4.291 0.547 1.00 97.44 151 LEU A CA 1
ATOM 1188 C C . LEU A 1 151 ? -16.731 3.916 -0.673 1.00 97.44 151 LEU A C 1
ATOM 1190 O O . LEU A 1 151 ? -16.554 2.739 -0.987 1.00 97.44 151 LEU A O 1
ATOM 1194 N N . VAL A 1 152 ? -16.193 4.921 -1.352 1.00 98.44 152 VAL A N 1
ATOM 1195 C CA . VAL A 1 152 ? -15.230 4.742 -2.438 1.00 98.44 152 VAL A CA 1
ATOM 1196 C C . VAL A 1 152 ? -14.007 5.568 -2.096 1.00 98.44 152 VAL A C 1
ATOM 1198 O O . VAL A 1 152 ? -14.137 6.733 -1.726 1.00 98.44 152 VAL A O 1
ATOM 1201 N N . THR A 1 153 ? -12.830 4.964 -2.185 1.00 98.62 153 THR A N 1
ATOM 1202 C CA . THR A 1 153 ? -11.590 5.629 -1.801 1.00 98.62 153 THR A CA 1
ATOM 1203 C C . THR A 1 153 ? -10.443 5.261 -2.729 1.00 98.62 153 THR A C 1
ATOM 1205 O O . THR A 1 153 ? -10.388 4.156 -3.274 1.00 98.62 153 THR A O 1
ATOM 1208 N N . ASP A 1 154 ? -9.546 6.220 -2.920 1.00 98.62 154 ASP A N 1
ATOM 1209 C CA . ASP A 1 154 ? -8.226 5.979 -3.485 1.00 98.62 154 ASP A CA 1
ATOM 1210 C C . ASP A 1 154 ? -7.292 5.377 -2.413 1.00 98.62 154 ASP A C 1
ATOM 1212 O O . ASP A 1 154 ? -7.623 5.338 -1.225 1.00 98.62 154 ASP A O 1
ATOM 1216 N N . TRP A 1 155 ? -6.129 4.867 -2.818 1.00 98.06 155 TRP A N 1
ATOM 1217 C CA . TRP A 1 155 ? -5.173 4.253 -1.899 1.00 98.06 155 TRP A CA 1
ATOM 1218 C C . TRP A 1 155 ? -3.982 5.156 -1.571 1.00 98.06 155 TRP A C 1
ATOM 1220 O O . TRP A 1 155 ? -3.817 5.582 -0.423 1.00 98.06 155 TRP A O 1
ATOM 1230 N N . ASP A 1 156 ? -3.153 5.437 -2.574 1.00 95.25 156 ASP A N 1
ATOM 1231 C CA . ASP A 1 156 ? -1.825 6.027 -2.419 1.00 95.25 156 ASP A CA 1
ATOM 1232 C C . ASP A 1 156 ? -1.919 7.539 -2.184 1.00 95.25 156 ASP A C 1
ATOM 1234 O O . ASP A 1 156 ? -2.275 8.303 -3.073 1.00 95.25 156 ASP A O 1
ATOM 1238 N N . GLY A 1 157 ? -1.585 7.984 -0.972 1.00 95.38 157 GLY A N 1
ATOM 1239 C CA . GLY A 1 157 ? -1.772 9.367 -0.529 1.00 95.38 157 GLY A CA 1
ATOM 1240 C C . GLY A 1 157 ? -3.152 9.662 0.064 1.00 95.38 157 GLY A C 1
ATOM 1241 O O . GLY A 1 157 ? -3.371 10.785 0.511 1.00 95.38 157 GLY A O 1
ATOM 1242 N N . THR A 1 158 ? -4.048 8.668 0.098 1.00 98.00 158 THR A N 1
ATOM 1243 C CA . THR A 1 158 ? -5.412 8.799 0.634 1.00 98.00 158 THR A CA 1
ATOM 1244 C C . THR A 1 158 ? -5.605 7.934 1.882 1.00 98.00 158 THR A C 1
ATOM 1246 O O . THR A 1 158 ? -5.736 8.457 2.984 1.00 98.00 158 THR A O 1
ATOM 1249 N N . MET A 1 159 ? -5.581 6.604 1.734 1.00 98.00 159 MET A N 1
ATOM 1250 C CA . MET A 1 159 ? -5.698 5.651 2.854 1.00 98.00 159 MET A CA 1
ATOM 1251 C C . MET A 1 159 ? -4.335 5.195 3.388 1.00 98.00 159 MET A C 1
ATOM 1253 O O . MET A 1 159 ? -4.243 4.566 4.445 1.00 98.00 159 MET A O 1
ATOM 1257 N N . LYS A 1 160 ? -3.265 5.503 2.652 1.00 97.94 160 LYS A N 1
ATOM 1258 C CA . LYS A 1 160 ? -1.891 5.148 2.980 1.00 97.94 160 LYS A CA 1
ATOM 1259 C C . LYS A 1 160 ? -0.953 6.287 2.587 1.00 97.94 160 LYS A C 1
ATOM 1261 O O . LYS A 1 160 ? -1.031 6.788 1.472 1.00 97.94 160 LYS A O 1
ATOM 1266 N N . ASP A 1 161 ? -0.043 6.659 3.488 1.00 95.69 161 ASP A N 1
ATOM 1267 C CA . ASP A 1 161 ? 1.027 7.627 3.217 1.00 95.69 161 ASP A CA 1
ATOM 1268 C C . ASP A 1 161 ? 1.807 7.250 1.941 1.00 95.69 161 ASP A C 1
ATOM 1270 O O . ASP A 1 161 ? 2.049 6.068 1.683 1.00 95.69 161 ASP A O 1
ATOM 1274 N N . TYR A 1 162 ? 2.244 8.243 1.161 1.00 93.12 162 TYR A N 1
ATOM 1275 C CA . TYR A 1 162 ? 3.099 7.991 -0.001 1.00 93.12 162 TYR A CA 1
ATOM 1276 C C . TYR A 1 162 ? 4.408 7.304 0.408 1.00 93.12 162 TYR A C 1
ATOM 1278 O O . TYR A 1 162 ? 5.153 7.803 1.255 1.00 93.12 162 TYR A O 1
ATOM 1286 N N . CYS A 1 163 ? 4.715 6.193 -0.259 1.00 91.69 163 CYS A N 1
ATOM 1287 C CA . CYS A 1 163 ? 5.988 5.491 -0.145 1.00 91.69 163 CYS A CA 1
ATOM 1288 C C . CYS A 1 163 ? 6.918 5.870 -1.308 1.00 91.69 163 CYS A C 1
ATOM 1290 O O . CYS A 1 163 ? 6.461 6.173 -2.412 1.00 91.69 163 CYS A O 1
ATOM 1292 N N . SER A 1 164 ? 8.233 5.837 -1.078 1.00 89.56 164 SER A N 1
ATOM 1293 C CA . SER A 1 164 ? 9.214 6.131 -2.135 1.00 89.56 164 SER A CA 1
ATOM 1294 C C . SER A 1 164 ? 9.276 5.027 -3.198 1.00 89.56 164 SER A C 1
ATOM 1296 O O . SER A 1 164 ? 9.703 5.287 -4.327 1.00 89.56 164 SER A O 1
ATOM 1298 N N . GLN A 1 165 ? 8.854 3.811 -2.846 1.00 92.00 165 GLN A N 1
ATOM 1299 C CA . GLN A 1 165 ? 8.862 2.633 -3.699 1.00 92.00 165 GLN A CA 1
ATOM 1300 C C . GLN A 1 165 ? 7.515 1.923 -3.600 1.00 92.00 165 GLN A C 1
ATOM 1302 O O . GLN A 1 165 ? 7.062 1.544 -2.524 1.00 92.00 165 GLN A O 1
ATOM 1307 N N . TYR A 1 166 ? 6.871 1.675 -4.736 1.00 93.69 166 TYR A N 1
ATOM 1308 C CA . TYR A 1 166 ? 5.589 0.973 -4.739 1.00 93.69 166 TYR A CA 1
ATOM 1309 C C . TYR A 1 166 ? 5.717 -0.467 -4.225 1.00 93.69 166 TYR A C 1
ATOM 1311 O O . TYR A 1 166 ? 4.847 -0.947 -3.503 1.00 93.69 166 TYR A O 1
ATOM 1319 N N . ALA A 1 167 ? 6.823 -1.145 -4.551 1.00 93.00 167 ALA A N 1
ATOM 1320 C CA . ALA A 1 167 ? 7.063 -2.536 -4.166 1.00 93.00 167 ALA A CA 1
ATOM 1321 C C . ALA A 1 167 ? 7.047 -2.765 -2.643 1.00 93.00 167 ALA A C 1
ATOM 1323 O O . ALA A 1 167 ? 6.811 -3.893 -2.206 1.00 93.00 167 ALA A O 1
ATOM 1324 N N . THR A 1 168 ? 7.280 -1.715 -1.854 1.00 94.81 168 THR A N 1
ATOM 1325 C CA . THR A 1 168 ? 7.364 -1.743 -0.390 1.00 94.81 168 THR A CA 1
ATOM 1326 C C . THR A 1 168 ? 6.365 -0.792 0.271 1.00 94.81 168 THR A C 1
ATOM 1328 O O . THR A 1 168 ? 6.454 -0.533 1.470 1.00 94.81 168 THR A O 1
ATOM 1331 N N . ASN A 1 169 ? 5.350 -0.340 -0.474 1.00 96.88 169 ASN A N 1
ATOM 1332 C CA . ASN A 1 169 ? 4.278 0.514 0.030 1.00 96.88 169 ASN A CA 1
ATOM 1333 C C . ASN A 1 169 ? 3.262 -0.278 0.871 1.00 96.88 169 ASN A C 1
ATOM 1335 O O . ASN A 1 169 ? 2.112 -0.503 0.494 1.00 96.88 169 ASN A O 1
ATOM 1339 N N . LEU A 1 170 ? 3.739 -0.776 2.005 1.00 98.38 170 LEU A N 1
ATOM 1340 C CA . LEU A 1 170 ? 3.064 -1.748 2.844 1.00 98.38 170 LEU A CA 1
ATOM 1341 C C . LEU A 1 170 ? 2.096 -1.075 3.817 1.00 98.38 170 LEU A C 1
ATOM 1343 O O . LEU A 1 170 ? 2.475 -0.193 4.590 1.00 98.38 170 LEU A O 1
ATOM 1347 N N . GLN A 1 171 ? 0.845 -1.531 3.834 1.00 98.69 171 GLN A N 1
ATOM 1348 C CA . GLN A 1 171 ? -0.155 -1.005 4.757 1.00 98.69 171 GLN A CA 1
ATOM 1349 C C . GLN A 1 171 ? 0.151 -1.422 6.209 1.00 98.69 171 GLN A C 1
ATOM 1351 O O . GLN A 1 171 ? 0.343 -2.618 6.457 1.00 98.69 171 GLN A O 1
ATOM 1356 N N . PRO A 1 172 ? 0.139 -0.481 7.172 1.00 98.69 172 PRO A N 1
ATOM 1357 C CA . PRO A 1 172 ? 0.314 -0.784 8.589 1.00 98.69 172 PRO A CA 1
ATOM 1358 C C . PRO A 1 172 ? -0.950 -1.389 9.227 1.00 98.69 172 PRO A C 1
ATOM 1360 O O . PRO A 1 172 ? -2.076 -1.146 8.777 1.00 98.69 172 PRO A O 1
ATOM 1363 N N . VAL A 1 173 ? -0.763 -2.143 10.313 1.00 98.69 173 VAL A N 1
ATOM 1364 C CA . VAL A 1 173 ? -1.809 -2.870 11.055 1.00 98.69 173 VAL A CA 1
ATOM 1365 C C . VAL A 1 173 ? -2.903 -1.941 11.562 1.00 98.69 173 VAL A C 1
ATOM 1367 O O . VAL A 1 173 ? -4.076 -2.222 11.316 1.00 98.69 173 VAL A O 1
ATOM 1370 N N . TYR A 1 174 ? -2.550 -0.839 12.237 1.00 98.12 174 TYR A N 1
ATOM 1371 C CA . TYR A 1 174 ? -3.552 0.049 12.851 1.00 98.12 174 TYR A CA 1
ATOM 1372 C C . TYR A 1 174 ? -4.562 0.555 11.808 1.00 98.12 174 TYR A C 1
ATOM 1374 O O . TYR A 1 174 ? -5.772 0.506 12.029 1.00 98.12 174 TYR A O 1
ATOM 1382 N N . SER A 1 175 ? -4.069 0.955 10.629 1.00 98.44 175 SER A N 1
ATOM 1383 C CA . SER A 1 175 ? -4.907 1.468 9.542 1.00 98.44 175 SER A CA 1
ATOM 1384 C C . SER A 1 175 ? -5.824 0.388 8.969 1.00 98.44 175 SER A C 1
ATOM 1386 O O . SER A 1 175 ? -6.992 0.649 8.700 1.00 98.44 175 SER A O 1
ATOM 1388 N N . ALA A 1 176 ? -5.330 -0.847 8.840 1.00 98.56 176 ALA A N 1
ATOM 1389 C CA . ALA A 1 176 ? -6.115 -1.966 8.337 1.00 98.56 176 ALA A CA 1
ATOM 1390 C C . ALA A 1 176 ? -7.205 -2.391 9.328 1.00 98.56 176 ALA A C 1
ATOM 1392 O O . ALA A 1 176 ? -8.321 -2.693 8.915 1.00 98.56 176 ALA A O 1
ATOM 1393 N N . VAL A 1 177 ? -6.921 -2.374 10.632 1.00 97.75 177 VAL A N 1
ATOM 1394 C CA . VAL A 1 177 ? -7.929 -2.666 11.660 1.00 97.75 177 VAL A CA 1
ATOM 1395 C C . VAL A 1 177 ? -9.041 -1.619 11.626 1.00 97.75 177 VAL A C 1
ATOM 1397 O O . VAL A 1 177 ? -10.208 -1.985 11.499 1.00 97.75 177 VAL A O 1
ATOM 1400 N N . VAL A 1 178 ? -8.694 -0.329 11.679 1.00 96.94 178 VAL A N 1
ATOM 1401 C CA . VAL A 1 178 ? -9.684 0.761 11.692 1.00 96.94 178 VAL A CA 1
ATOM 1402 C C . VAL A 1 178 ? -10.502 0.775 10.400 1.00 96.94 178 VAL A C 1
ATOM 1404 O O . VAL A 1 178 ? -11.730 0.775 10.459 1.00 96.94 178 VAL A O 1
ATOM 1407 N N . MET A 1 179 ? -9.852 0.694 9.235 1.00 98.00 179 MET A N 1
ATOM 1408 C CA . MET A 1 179 ? -10.540 0.661 7.941 1.00 98.00 179 MET A CA 1
ATOM 1409 C C . MET A 1 179 ? -11.436 -0.576 7.798 1.00 98.00 179 MET A C 1
ATOM 1411 O O . MET A 1 179 ? -12.560 -0.470 7.312 1.00 98.00 179 MET A O 1
ATOM 1415 N N . GLY A 1 180 ? -10.965 -1.745 8.244 1.00 97.69 180 GLY A N 1
ATOM 1416 C CA . GLY A 1 180 ? -11.729 -2.989 8.198 1.00 97.69 180 GLY A CA 1
ATOM 1417 C C . GLY A 1 180 ? -12.998 -2.922 9.045 1.00 97.69 180 GLY A C 1
ATOM 1418 O O . GLY A 1 180 ? -14.074 -3.266 8.556 1.00 97.69 180 GLY A O 1
ATOM 1419 N N . ARG A 1 181 ? -12.893 -2.418 10.283 1.00 96.69 181 ARG A N 1
ATOM 1420 C CA . ARG A 1 181 ? -14.052 -2.227 11.169 1.00 96.69 181 ARG A CA 1
ATOM 1421 C C . ARG A 1 181 ? -14.999 -1.155 10.650 1.00 96.69 181 ARG A C 1
ATOM 1423 O O . ARG A 1 181 ? -16.205 -1.382 10.650 1.00 96.69 181 ARG A O 1
ATOM 1430 N N . PHE A 1 182 ? -14.479 -0.035 10.150 1.00 96.81 182 PHE A N 1
ATOM 1431 C CA . PHE A 1 182 ? -15.314 1.021 9.578 1.00 96.81 182 PHE A CA 1
ATOM 1432 C C . PHE A 1 182 ? -16.140 0.504 8.392 1.00 96.81 182 PHE A C 1
ATOM 1434 O O . PHE A 1 182 ? -17.358 0.683 8.354 1.00 96.81 182 PHE A O 1
ATOM 1441 N N . ALA A 1 183 ? -15.494 -0.200 7.457 1.00 97.25 183 ALA A N 1
ATOM 1442 C CA . ALA A 1 183 ? -16.156 -0.774 6.290 1.00 97.25 183 ALA A CA 1
ATOM 1443 C C . ALA A 1 183 ? -17.278 -1.750 6.684 1.00 97.25 183 ALA A C 1
ATOM 1445 O O . ALA A 1 183 ? -18.377 -1.674 6.135 1.00 97.25 183 ALA A O 1
ATOM 1446 N N . GLU A 1 184 ? -17.026 -2.634 7.653 1.00 95.56 184 GLU A N 1
ATOM 1447 C CA . GLU A 1 184 ? -17.991 -3.627 8.141 1.00 95.56 184 GLU A CA 1
ATOM 1448 C C . GLU A 1 184 ? -19.184 -2.995 8.880 1.00 95.56 184 GLU A C 1
ATOM 1450 O O . GLU A 1 184 ? -20.348 -3.358 8.666 1.00 95.56 184 GLU A O 1
ATOM 1455 N N . LEU A 1 185 ? -18.902 -2.039 9.765 1.00 94.19 185 LEU A N 1
ATOM 1456 C CA . LEU A 1 185 ? -19.903 -1.466 10.658 1.00 94.19 185 LEU A CA 1
ATOM 1457 C C . LEU A 1 185 ? -20.757 -0.406 9.971 1.00 94.19 185 LEU A C 1
ATOM 1459 O O . LEU A 1 185 ? -21.965 -0.383 10.205 1.00 94.19 185 LEU A O 1
ATOM 1463 N N . PHE A 1 186 ? -20.187 0.399 9.077 1.00 95.25 186 PHE A N 1
ATOM 1464 C CA . PHE A 1 186 ? -20.845 1.619 8.607 1.00 95.25 186 PHE A CA 1
ATOM 1465 C C . PHE A 1 186 ? -21.126 1.668 7.111 1.00 95.25 186 PHE A C 1
ATOM 1467 O O . PHE A 1 186 ? -21.819 2.573 6.664 1.00 95.25 186 PHE A O 1
ATOM 1474 N N . THR A 1 187 ? -20.657 0.702 6.319 1.00 96.19 187 THR A N 1
ATOM 1475 C CA . THR A 1 187 ? -20.879 0.724 4.865 1.00 96.19 187 THR A CA 1
ATOM 1476 C C . THR A 1 187 ? -21.603 -0.525 4.385 1.00 96.19 187 THR A C 1
ATOM 1478 O O . THR A 1 187 ? -21.485 -1.600 4.974 1.00 96.19 187 THR A O 1
ATOM 1481 N N . ARG A 1 188 ? -22.367 -0.400 3.296 1.00 94.94 188 ARG A N 1
ATOM 1482 C CA . ARG A 1 188 ? -22.886 -1.569 2.561 1.00 94.94 188 ARG A CA 1
ATOM 1483 C C . ARG A 1 188 ? -21.866 -2.124 1.569 1.00 94.94 188 ARG A C 1
ATOM 1485 O O . ARG A 1 188 ? -21.928 -3.298 1.218 1.00 94.94 188 ARG A O 1
ATOM 1492 N N . ALA A 1 189 ? -20.962 -1.269 1.097 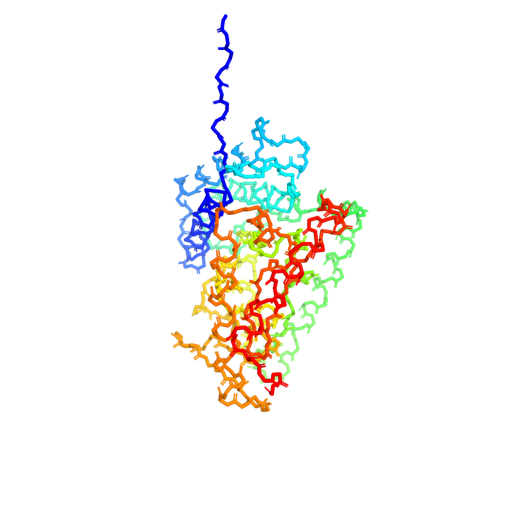1.00 95.75 189 ALA A N 1
ATOM 1493 C CA . ALA A 1 189 ? -19.781 -1.652 0.343 1.00 95.75 189 ALA A CA 1
ATOM 1494 C C . ALA A 1 189 ? -18.712 -0.565 0.480 1.00 95.75 189 ALA A C 1
ATOM 1496 O O . ALA A 1 189 ? -19.019 0.629 0.409 1.00 95.75 189 ALA A O 1
ATOM 1497 N N . THR A 1 190 ? -17.463 -1.004 0.618 1.00 98.12 190 THR A N 1
ATOM 1498 C CA . THR A 1 190 ? -16.278 -0.151 0.546 1.00 98.12 190 THR A CA 1
ATOM 1499 C C . THR A 1 190 ? -15.436 -0.597 -0.642 1.00 98.12 190 THR A C 1
ATOM 1501 O O . THR A 1 190 ? -15.069 -1.768 -0.722 1.00 98.12 190 THR A O 1
ATOM 1504 N N . ALA A 1 191 ? -15.140 0.313 -1.566 1.00 98.44 191 ALA A N 1
ATOM 1505 C CA . ALA A 1 191 ? -14.348 0.043 -2.761 1.00 98.44 191 ALA A CA 1
ATOM 1506 C C . ALA A 1 191 ? -13.053 0.861 -2.759 1.00 98.44 191 ALA A C 1
ATOM 1508 O O . ALA A 1 191 ? -13.082 2.079 -2.593 1.00 98.44 191 ALA A O 1
ATOM 1509 N N . VAL A 1 192 ? -11.931 0.180 -2.986 1.00 98.62 192 VAL A N 1
ATOM 1510 C CA . VAL A 1 192 ? -10.607 0.780 -3.158 1.00 98.62 192 VAL A CA 1
ATOM 1511 C C . VAL A 1 192 ? -10.258 0.791 -4.638 1.00 98.62 192 VAL A C 1
ATOM 1513 O O . VAL A 1 192 ? -10.238 -0.262 -5.289 1.00 98.62 192 VAL A O 1
ATOM 1516 N N . LEU A 1 193 ? -9.952 1.975 -5.162 1.00 98.56 193 LEU A N 1
ATOM 1517 C CA . LEU A 1 193 ? -9.392 2.156 -6.493 1.00 98.56 193 LEU A CA 1
ATOM 1518 C C . LEU A 1 193 ? -7.917 2.517 -6.377 1.00 98.56 193 LEU A C 1
ATOM 1520 O O . LEU A 1 193 ? -7.564 3.455 -5.680 1.00 98.56 193 LEU A O 1
ATOM 1524 N N . THR A 1 194 ? -7.051 1.768 -7.060 1.00 97.88 194 THR A N 1
ATOM 1525 C CA . THR A 1 194 ? -5.638 2.133 -7.214 1.00 97.88 194 THR A CA 1
ATOM 1526 C C . THR A 1 194 ? -5.227 2.083 -8.679 1.00 97.88 194 THR A C 1
ATOM 1528 O O . THR A 1 194 ? -5.784 1.347 -9.504 1.00 97.88 194 THR A O 1
ATOM 1531 N N . ALA A 1 195 ? -4.220 2.887 -9.004 1.00 96.69 195 ALA A N 1
ATOM 1532 C CA . ALA A 1 195 ? -3.577 2.882 -10.301 1.00 96.69 195 ALA A CA 1
ATOM 1533 C C . ALA A 1 195 ? -2.702 1.639 -10.537 1.00 96.69 195 ALA A C 1
ATOM 1535 O O . ALA A 1 195 ? -2.498 1.270 -11.696 1.00 96.69 195 ALA A O 1
ATOM 1536 N N . GLY A 1 196 ? -2.149 1.041 -9.476 1.00 96.25 196 GLY A N 1
ATOM 1537 C CA . GLY A 1 196 ? -1.290 -0.146 -9.543 1.00 96.25 196 GLY A CA 1
ATOM 1538 C C . GLY A 1 196 ? -2.069 -1.437 -9.830 1.00 96.25 196 GLY A C 1
ATOM 1539 O O . GLY A 1 196 ? -3.301 -1.420 -9.854 1.00 96.25 196 GLY A O 1
ATOM 1540 N N . PRO A 1 197 ? -1.383 -2.564 -10.076 1.00 97.06 197 PRO A N 1
ATOM 1541 C CA . PRO A 1 197 ? -2.041 -3.839 -10.350 1.00 97.06 197 PRO A CA 1
ATOM 1542 C C . PRO A 1 197 ? -2.615 -4.484 -9.083 1.00 97.06 197 PRO A C 1
ATOM 1544 O O . PRO A 1 197 ? -2.326 -4.067 -7.959 1.00 97.06 197 PRO A O 1
ATOM 1547 N N . LEU A 1 198 ? -3.399 -5.555 -9.245 1.00 97.12 198 LEU A N 1
ATOM 1548 C CA . LEU A 1 198 ? -3.865 -6.345 -8.096 1.00 97.12 198 LEU A CA 1
ATOM 1549 C C . LEU A 1 198 ? -2.744 -7.150 -7.430 1.00 97.12 198 LEU A C 1
ATOM 1551 O O . LEU A 1 198 ? -2.735 -7.258 -6.205 1.00 97.12 198 LEU A O 1
ATOM 1555 N N . ARG A 1 199 ? -1.820 -7.720 -8.215 1.00 95.62 199 ARG A N 1
ATOM 1556 C CA . ARG A 1 199 ? -0.709 -8.555 -7.729 1.00 95.62 199 ARG A CA 1
ATOM 1557 C C . ARG A 1 199 ? 0.569 -8.368 -8.547 1.00 95.62 199 ARG A C 1
ATOM 1559 O O . ARG A 1 199 ? 0.500 -7.931 -9.690 1.00 95.62 199 ARG A O 1
ATOM 1566 N N . GLY A 1 200 ? 1.696 -8.796 -7.978 1.00 87.75 200 GLY A N 1
ATOM 1567 C CA . GLY A 1 200 ? 2.951 -9.046 -8.694 1.00 87.75 200 GLY A CA 1
ATOM 1568 C C . GLY A 1 200 ? 3.950 -7.887 -8.870 1.00 87.75 200 GLY A C 1
ATOM 1569 O O . GLY A 1 200 ? 4.499 -7.790 -9.963 1.00 87.75 200 GLY A O 1
ATOM 1570 N N . PRO A 1 201 ? 4.270 -7.051 -7.858 1.00 92.06 201 PRO A N 1
ATOM 1571 C CA . PRO A 1 201 ? 3.533 -6.764 -6.628 1.00 92.06 201 PRO A CA 1
ATOM 1572 C C . PRO A 1 201 ? 2.351 -5.826 -6.915 1.00 92.06 201 PRO A C 1
ATOM 1574 O O . PRO A 1 201 ? 2.441 -4.943 -7.764 1.00 92.06 201 PRO A O 1
ATOM 1577 N N . GLY A 1 202 ? 1.244 -6.000 -6.199 1.00 96.62 202 GLY A N 1
ATOM 1578 C CA . GLY A 1 202 ? 0.065 -5.142 -6.327 1.00 96.62 202 GLY A CA 1
ATOM 1579 C C . GLY A 1 202 ? -0.664 -4.938 -5.006 1.00 96.62 202 GLY A C 1
ATOM 1580 O O . GLY A 1 202 ? -0.231 -5.436 -3.968 1.00 96.62 202 GLY A O 1
ATOM 1581 N N . ILE A 1 203 ? -1.792 -4.226 -5.026 1.00 98.00 203 ILE A N 1
ATOM 1582 C CA . ILE A 1 203 ? -2.509 -3.838 -3.798 1.00 98.00 203 ILE A CA 1
ATOM 1583 C C . ILE A 1 203 ? -2.849 -5.025 -2.883 1.00 98.00 203 ILE A C 1
ATOM 1585 O O . ILE A 1 203 ? -2.788 -4.891 -1.663 1.00 98.00 203 ILE A O 1
ATOM 1589 N N . LEU A 1 204 ? -3.126 -6.212 -3.435 1.00 97.94 204 LEU A N 1
ATOM 1590 C CA . LEU A 1 204 ? -3.422 -7.408 -2.636 1.00 97.94 204 LEU A CA 1
ATOM 1591 C C . LEU A 1 204 ? -2.193 -7.983 -1.921 1.00 97.94 204 LEU A C 1
ATOM 1593 O O . LEU A 1 204 ? -2.336 -8.716 -0.942 1.00 97.94 204 LEU A O 1
ATOM 1597 N N . ASP A 1 205 ? -0.994 -7.678 -2.412 1.00 97.75 205 ASP A N 1
ATOM 1598 C CA . ASP A 1 205 ? 0.266 -8.055 -1.774 1.00 97.75 205 ASP A CA 1
ATOM 1599 C C . ASP A 1 205 ? 0.672 -7.008 -0.721 1.00 97.75 205 ASP A C 1
ATOM 1601 O O . ASP A 1 205 ? 1.246 -7.354 0.315 1.00 97.75 205 ASP A O 1
ATOM 1605 N N . LEU A 1 206 ? 0.314 -5.742 -0.957 1.00 98.06 206 LEU A N 1
ATOM 1606 C CA . LEU A 1 206 ? 0.691 -4.585 -0.142 1.00 98.06 206 LEU A CA 1
ATOM 1607 C C . LEU A 1 206 ? -0.272 -4.296 1.020 1.00 98.06 206 LEU A C 1
ATOM 1609 O O . LEU A 1 206 ? 0.132 -3.714 2.027 1.00 98.06 206 LEU A O 1
ATOM 1613 N N . THR A 1 207 ? -1.539 -4.700 0.920 1.00 98.50 207 THR A N 1
ATOM 1614 C CA . THR A 1 207 ? -2.538 -4.498 1.979 1.00 98.50 207 THR A CA 1
ATOM 1615 C C . THR A 1 207 ? -2.322 -5.435 3.174 1.00 98.50 207 THR A C 1
ATOM 1617 O O . THR A 1 207 ? -1.788 -6.544 3.046 1.00 98.50 207 THR A O 1
ATOM 1620 N N . ALA A 1 208 ? -2.720 -4.973 4.362 1.00 98.56 208 ALA A N 1
ATOM 1621 C CA . ALA A 1 208 ? -2.825 -5.789 5.571 1.00 98.56 208 ALA A CA 1
ATOM 1622 C C . ALA A 1 208 ? -4.278 -6.234 5.843 1.00 98.56 208 ALA A C 1
ATOM 1624 O O . ALA A 1 208 ? -4.509 -7.061 6.722 1.00 98.56 208 ALA A O 1
ATOM 1625 N N . LEU A 1 209 ? -5.253 -5.714 5.088 1.00 97.94 209 LEU A N 1
ATOM 1626 C CA . LEU A 1 209 ? -6.661 -6.091 5.197 1.00 97.94 209 LEU A CA 1
ATOM 1627 C C . LEU A 1 209 ? -6.913 -7.524 4.697 1.00 97.94 209 LEU A C 1
ATOM 1629 O O . LEU A 1 209 ? -6.222 -8.011 3.794 1.00 97.94 209 LEU A O 1
ATOM 1633 N N . PRO A 1 210 ? -7.959 -8.200 5.207 1.00 94.31 210 PRO A N 1
ATOM 1634 C CA . PRO A 1 210 ? -8.434 -9.444 4.621 1.00 94.31 210 PRO A CA 1
ATOM 1635 C C . PRO A 1 210 ? -8.919 -9.222 3.183 1.00 94.31 210 PRO A C 1
ATOM 1637 O O . PRO A 1 210 ? -9.861 -8.472 2.940 1.00 94.31 210 PRO A O 1
ATOM 1640 N N . ILE A 1 211 ? -8.319 -9.938 2.230 1.00 94.38 211 ILE A N 1
ATOM 1641 C CA . ILE A 1 211 ? -8.600 -9.798 0.789 1.00 94.38 211 ILE A CA 1
ATOM 1642 C C . ILE A 1 211 ? -10.070 -10.101 0.435 1.00 94.38 211 ILE A C 1
ATOM 1644 O O . ILE A 1 211 ? -10.622 -9.515 -0.491 1.00 94.38 211 ILE A O 1
ATOM 1648 N N . ASN A 1 212 ? -10.707 -11.027 1.158 1.00 92.75 212 ASN A N 1
ATOM 1649 C CA . ASN A 1 212 ? -12.120 -11.387 0.974 1.00 92.75 212 ASN A CA 1
ATOM 1650 C C . ASN A 1 212 ? -13.006 -10.825 2.104 1.00 92.75 212 ASN A C 1
ATOM 1652 O O . ASN A 1 212 ? -14.003 -11.446 2.468 1.00 92.75 212 ASN A O 1
ATOM 1656 N N . GLY A 1 213 ? -12.588 -9.712 2.712 1.00 92.25 213 GLY A N 1
ATOM 1657 C CA . GLY A 1 213 ? -13.314 -9.024 3.776 1.00 92.25 213 GLY A CA 1
ATOM 1658 C C . GLY A 1 213 ? -14.357 -8.022 3.254 1.00 92.25 213 GLY A C 1
ATOM 1659 O O . GLY A 1 213 ? -14.827 -8.146 2.123 1.00 92.25 213 GLY A O 1
ATOM 1660 N N . PRO A 1 214 ? -14.722 -7.011 4.064 1.00 94.31 214 PRO A N 1
ATOM 1661 C CA . PRO A 1 214 ? -15.725 -6.000 3.703 1.00 94.31 214 PRO A CA 1
ATOM 1662 C C . PRO A 1 214 ? -15.234 -4.966 2.670 1.00 94.31 214 PRO A C 1
ATOM 1664 O O . PRO A 1 214 ? -16.035 -4.188 2.151 1.00 94.31 214 PRO A O 1
ATOM 1667 N N . VAL A 1 215 ? -13.931 -4.943 2.371 1.00 97.88 215 VAL A N 1
ATOM 1668 C CA . VAL A 1 215 ? -13.304 -4.013 1.422 1.00 97.88 215 VAL A CA 1
ATOM 1669 C C . VAL A 1 215 ? -13.049 -4.717 0.091 1.00 97.88 215 VAL A C 1
ATOM 1671 O O . VAL A 1 215 ? -12.407 -5.765 0.040 1.00 97.88 215 VAL A O 1
ATOM 1674 N N . LEU A 1 216 ? -13.541 -4.121 -0.993 1.00 98.12 216 LEU A N 1
ATOM 1675 C CA . LEU A 1 216 ? -13.334 -4.572 -2.364 1.00 98.12 216 LEU A CA 1
ATOM 1676 C C . LEU A 1 216 ? -12.115 -3.866 -2.952 1.00 98.12 216 LEU A C 1
ATOM 1678 O O . LEU A 1 216 ? -12.076 -2.639 -3.010 1.00 98.12 216 LEU A O 1
ATOM 1682 N N . PHE A 1 217 ? -11.144 -4.638 -3.431 1.00 98.56 217 PHE A N 1
ATOM 1683 C CA . PHE A 1 217 ? -9.933 -4.098 -4.040 1.00 98.56 217 PHE A CA 1
ATOM 1684 C C . PHE A 1 217 ?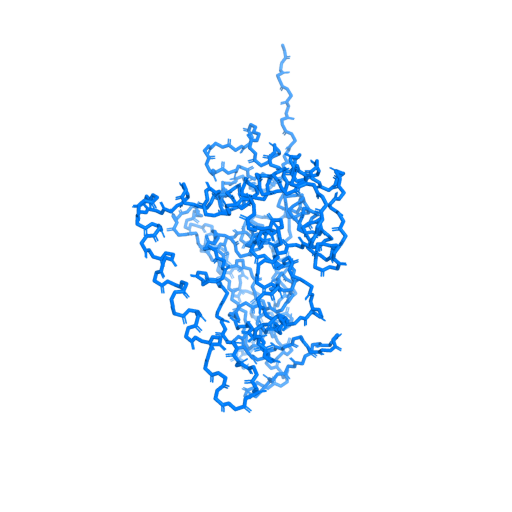 -10.008 -4.147 -5.557 1.00 98.56 217 PHE A C 1
ATOM 1686 O O . PHE A 1 217 ? -10.338 -5.184 -6.145 1.00 98.56 217 PHE A O 1
ATOM 1693 N N . SER A 1 218 ? -9.626 -3.037 -6.178 1.00 98.44 218 SER A N 1
ATOM 1694 C CA . SER A 1 218 ? -9.378 -2.961 -7.608 1.00 98.44 218 SER A CA 1
ATOM 1695 C C . SER A 1 218 ? -7.950 -2.541 -7.904 1.00 98.44 218 SER A C 1
ATOM 1697 O O . SER A 1 218 ? -7.276 -1.954 -7.064 1.00 98.44 218 SER A O 1
ATOM 1699 N N . GLY A 1 219 ? -7.500 -2.865 -9.107 1.00 97.88 219 GLY A N 1
ATOM 1700 C CA . GLY A 1 219 ? -6.258 -2.392 -9.690 1.00 97.88 219 GLY A CA 1
ATOM 1701 C C . GLY A 1 219 ? -6.513 -1.781 -11.058 1.00 97.88 219 GLY A C 1
ATOM 1702 O O . GLY A 1 219 ? -7.628 -1.834 -11.592 1.00 97.88 219 GLY A O 1
ATOM 1703 N N . SER A 1 220 ? -5.465 -1.207 -11.639 1.00 97.06 220 SER A N 1
ATOM 1704 C CA . SER A 1 220 ? -5.491 -0.641 -12.985 1.00 97.06 220 SER A CA 1
ATOM 1705 C C . SER A 1 220 ? -6.679 0.312 -13.187 1.00 97.06 220 SER A C 1
ATOM 1707 O O . SER A 1 220 ? -7.388 0.221 -14.187 1.00 97.06 220 SER A O 1
ATOM 1709 N N . TRP A 1 221 ? -6.918 1.205 -12.217 1.00 97.12 221 TRP A N 1
ATOM 1710 C CA . TRP A 1 221 ? -7.993 2.208 -12.257 1.00 97.12 221 TRP A CA 1
ATOM 1711 C C . TRP A 1 221 ? -9.405 1.605 -12.321 1.00 97.12 221 TRP A C 1
ATOM 1713 O O . TRP A 1 221 ? -10.305 2.165 -12.942 1.00 97.12 221 TRP A O 1
ATOM 1723 N N . GLY A 1 222 ? -9.608 0.439 -11.706 1.00 97.12 222 GLY A N 1
ATOM 1724 C CA . GLY A 1 222 ? -10.891 -0.262 -11.742 1.00 97.12 222 GLY A CA 1
ATOM 1725 C C . GLY A 1 222 ? -11.070 -1.181 -12.952 1.00 97.12 222 GLY A C 1
ATOM 1726 O O . GLY A 1 222 ? -12.141 -1.766 -13.106 1.00 97.12 222 GLY A O 1
ATOM 1727 N N . ARG A 1 223 ? -10.043 -1.359 -13.796 1.00 96.94 223 ARG A N 1
ATOM 1728 C CA . ARG A 1 223 ? -10.069 -2.355 -14.881 1.00 96.94 223 ARG A CA 1
ATOM 1729 C C . ARG A 1 223 ? -9.905 -3.782 -14.388 1.00 96.94 223 ARG A C 1
ATOM 1731 O O . ARG A 1 223 ? -10.216 -4.715 -15.113 1.00 96.94 223 ARG A O 1
ATOM 1738 N N . GLU A 1 224 ? -9.421 -3.988 -13.174 1.00 97.62 224 GLU A N 1
ATOM 1739 C CA . GLU A 1 224 ? -9.382 -5.313 -12.568 1.00 97.62 224 GLU A CA 1
ATOM 1740 C C . GLU A 1 224 ? -9.863 -5.258 -11.126 1.00 97.62 224 GLU A C 1
ATOM 1742 O O . GLU A 1 224 ? -9.549 -4.325 -10.395 1.00 97.62 224 GLU A O 1
ATOM 1747 N N . TRP A 1 225 ? -10.612 -6.272 -10.709 1.00 98.44 225 TRP A N 1
ATOM 1748 C CA . TRP A 1 225 ? -11.173 -6.378 -9.367 1.00 98.44 225 TRP A CA 1
ATOM 1749 C C . TRP A 1 225 ? -10.910 -7.747 -8.772 1.00 98.44 225 TRP A C 1
ATOM 1751 O O . TRP A 1 225 ? -10.935 -8.762 -9.471 1.00 98.44 225 TRP A O 1
ATOM 1761 N N . TRP A 1 226 ? -10.728 -7.788 -7.457 1.00 98.12 226 TRP A N 1
ATOM 1762 C CA . TRP A 1 226 ? -10.797 -9.030 -6.705 1.00 98.12 226 TRP A CA 1
ATOM 1763 C C . TRP A 1 226 ? -12.180 -9.183 -6.082 1.00 98.12 226 TRP A C 1
ATOM 1765 O O . TRP A 1 226 ? -12.512 -8.523 -5.100 1.00 98.12 226 TRP A O 1
ATOM 1775 N N . LEU A 1 227 ? -13.003 -10.061 -6.653 1.00 94.69 227 LEU A N 1
ATOM 1776 C CA . LEU A 1 227 ? -14.384 -10.271 -6.224 1.00 94.69 227 LEU A CA 1
ATOM 1777 C C . LEU A 1 227 ? -14.603 -11.748 -5.928 1.00 94.69 227 LEU A C 1
ATOM 1779 O O . LEU A 1 227 ? -14.446 -12.583 -6.812 1.00 94.69 227 LEU A O 1
ATOM 1783 N N . ARG A 1 228 ? -15.034 -12.081 -4.705 1.00 88.81 228 ARG A N 1
ATOM 1784 C CA . ARG A 1 228 ? -15.390 -13.459 -4.304 1.00 88.81 228 ARG A CA 1
ATOM 1785 C C . ARG A 1 228 ? -14.279 -14.482 -4.600 1.00 88.81 228 ARG A C 1
ATOM 1787 O O . ARG A 1 228 ? -14.540 -15.538 -5.170 1.00 88.81 228 ARG A O 1
ATOM 1794 N N . GLY A 1 229 ? -13.037 -14.154 -4.249 1.00 91.38 229 GLY A N 1
ATOM 1795 C CA . GLY A 1 229 ? -11.900 -15.063 -4.421 1.00 91.38 229 GLY A CA 1
ATOM 1796 C C . GLY A 1 229 ? -11.387 -15.210 -5.857 1.00 91.38 229 GLY A C 1
ATOM 1797 O O . GLY A 1 229 ? -10.564 -16.088 -6.106 1.00 91.38 229 GLY A O 1
ATOM 1798 N N . ARG A 1 230 ? -11.850 -14.380 -6.800 1.00 95.31 230 ARG A N 1
ATOM 1799 C CA . ARG A 1 230 ? -11.405 -14.407 -8.198 1.00 95.31 230 ARG A CA 1
ATOM 1800 C C . ARG A 1 230 ? -11.069 -13.013 -8.714 1.00 95.31 230 ARG A C 1
ATOM 1802 O O . ARG A 1 230 ? -11.716 -12.028 -8.357 1.00 95.31 230 ARG A O 1
ATOM 1809 N N . ARG A 1 231 ? -10.079 -12.963 -9.606 1.00 96.81 231 ARG A N 1
ATOM 1810 C CA . ARG A 1 231 ? -9.750 -11.777 -10.396 1.00 96.81 231 ARG A CA 1
ATOM 1811 C C . ARG A 1 231 ? -10.746 -11.646 -11.549 1.00 96.81 231 ARG A C 1
ATOM 1813 O O . ARG A 1 231 ? -10.934 -12.595 -12.304 1.00 96.81 231 ARG A O 1
ATOM 1820 N N . VAL A 1 232 ? -11.366 -10.480 -11.674 1.00 97.06 232 VAL A N 1
ATOM 1821 C CA . VAL A 1 232 ? -12.232 -10.082 -12.791 1.00 97.06 232 VAL A CA 1
ATOM 1822 C C . VAL A 1 232 ? -11.525 -8.957 -13.534 1.00 97.06 232 VAL A C 1
ATOM 1824 O O . VAL A 1 232 ? -11.027 -8.044 -12.884 1.00 97.06 232 VAL A O 1
ATOM 1827 N N . VAL A 1 233 ? -11.445 -9.035 -14.861 1.00 95.94 233 VAL A N 1
ATOM 1828 C CA . VAL A 1 233 ? -10.758 -8.047 -15.707 1.00 95.94 233 VAL A CA 1
ATOM 1829 C C . VAL A 1 233 ? -11.745 -7.483 -16.721 1.00 95.94 233 VAL A C 1
ATOM 1831 O O . VAL A 1 233 ? -12.516 -8.234 -17.308 1.00 95.94 233 VAL A O 1
ATOM 1834 N N . HIS A 1 234 ? -11.699 -6.168 -16.895 1.00 94.06 234 HIS A N 1
ATOM 1835 C CA . HIS A 1 234 ? -12.404 -5.384 -17.897 1.00 94.06 234 HIS A CA 1
ATOM 1836 C C . HIS A 1 234 ? -11.374 -4.896 -18.921 1.00 94.06 234 HIS A C 1
ATOM 1838 O O . HIS A 1 234 ? -10.661 -3.905 -18.715 1.00 94.06 234 HIS A O 1
ATOM 1844 N N . ASP A 1 235 ? -11.259 -5.651 -20.006 1.00 88.38 235 ASP A N 1
ATOM 1845 C CA . ASP A 1 235 ? -10.324 -5.450 -21.113 1.00 88.38 235 ASP A CA 1
ATOM 1846 C C . ASP A 1 235 ? -10.902 -4.568 -22.231 1.00 88.38 235 ASP A C 1
ATOM 1848 O O . ASP A 1 235 ? -10.339 -4.491 -23.322 1.00 88.38 235 ASP A O 1
ATOM 1852 N N . ASP A 1 236 ? -11.983 -3.832 -21.944 1.00 89.81 236 ASP A N 1
ATOM 1853 C CA . ASP A 1 236 ? -12.627 -2.915 -22.881 1.00 89.81 236 ASP A CA 1
ATOM 1854 C C . ASP A 1 236 ? -11.598 -1.990 -23.552 1.00 89.81 236 ASP A C 1
ATOM 1856 O O . ASP A 1 236 ? -10.929 -1.175 -22.893 1.00 89.81 236 ASP A O 1
ATOM 1860 N N . GLY A 1 237 ? -11.494 -2.121 -24.877 1.00 87.00 237 GLY A N 1
ATOM 1861 C CA . GLY A 1 237 ? -10.595 -1.336 -25.724 1.00 87.00 237 GLY A CA 1
ATOM 1862 C C . GLY A 1 237 ? -9.179 -1.898 -25.895 1.00 87.00 237 GLY A C 1
ATOM 1863 O O . GLY A 1 237 ? -8.346 -1.202 -26.469 1.00 87.00 237 GLY A O 1
ATOM 1864 N N . ILE A 1 238 ? -8.894 -3.118 -25.431 1.00 89.31 238 ILE A N 1
ATOM 1865 C CA . ILE A 1 238 ? -7.589 -3.780 -25.575 1.00 89.31 238 ILE A CA 1
ATOM 1866 C C . ILE A 1 238 ? -7.753 -4.993 -26.495 1.00 89.31 238 ILE A C 1
ATOM 1868 O O . ILE A 1 238 ? -8.626 -5.829 -26.283 1.00 89.31 238 ILE A O 1
ATOM 1872 N N . SER A 1 239 ? -6.927 -5.095 -27.539 1.00 90.19 239 SER A N 1
ATOM 1873 C CA . SER A 1 239 ? -6.917 -6.283 -28.398 1.00 90.19 239 SER A CA 1
ATOM 1874 C C . SER A 1 239 ? -6.271 -7.470 -27.677 1.00 90.19 239 SER A C 1
ATOM 1876 O O . SER A 1 239 ? -5.364 -7.287 -26.865 1.00 90.19 239 SER A O 1
ATOM 1878 N N . GLU A 1 240 ? -6.669 -8.699 -28.019 1.00 87.88 240 GLU A N 1
ATOM 1879 C CA . GLU A 1 240 ? -6.029 -9.911 -27.476 1.00 87.88 240 GLU A CA 1
ATOM 1880 C C . GLU A 1 240 ? -4.511 -9.912 -27.727 1.00 87.88 240 GLU A C 1
ATOM 1882 O O . GLU A 1 240 ? -3.730 -10.230 -26.832 1.00 87.88 240 GLU A O 1
ATOM 1887 N N . GLN A 1 241 ? -4.087 -9.472 -28.918 1.00 87.94 241 GLN A N 1
ATOM 1888 C CA . GLN A 1 241 ? -2.673 -9.342 -29.276 1.00 87.94 241 GLN A CA 1
ATOM 1889 C C . GLN A 1 241 ? -1.942 -8.324 -28.390 1.00 87.94 241 GLN A C 1
ATOM 1891 O O . GLN A 1 241 ? -0.829 -8.595 -27.945 1.00 87.94 241 GLN A O 1
ATOM 1896 N N . GLY A 1 242 ? -2.555 -7.168 -28.114 1.00 88.69 242 GLY A N 1
ATOM 1897 C CA . GLY A 1 242 ? -1.969 -6.152 -27.239 1.00 88.69 242 GLY A CA 1
ATOM 1898 C C . GLY A 1 242 ? -1.857 -6.637 -25.794 1.00 88.69 242 GLY A C 1
ATOM 1899 O O . GLY A 1 242 ? -0.834 -6.427 -25.142 1.00 88.69 242 GLY A O 1
ATOM 1900 N N . PHE A 1 243 ? -2.876 -7.349 -25.306 1.00 88.88 243 PHE A N 1
ATOM 1901 C CA . PHE A 1 243 ? -2.865 -7.932 -23.967 1.00 88.88 243 PHE A CA 1
ATOM 1902 C C . PHE A 1 243 ? -1.774 -9.007 -23.809 1.00 88.88 243 PHE A C 1
ATOM 1904 O O . PHE A 1 243 ? -1.055 -9.011 -22.804 1.00 88.88 243 PHE A O 1
ATOM 1911 N N . ASP A 1 244 ? -1.607 -9.880 -24.809 1.00 90.25 244 ASP A N 1
ATOM 1912 C CA . ASP A 1 244 ? -0.523 -10.871 -24.858 1.00 90.25 244 ASP A CA 1
ATOM 1913 C C . ASP A 1 244 ? 0.860 -10.208 -24.926 1.00 90.25 244 ASP A C 1
ATOM 1915 O O . ASP A 1 244 ? 1.756 -10.558 -24.155 1.00 90.25 244 ASP A O 1
ATOM 1919 N N . ALA A 1 245 ? 1.025 -9.191 -25.779 1.00 91.56 245 ALA A N 1
ATOM 1920 C CA . ALA A 1 245 ? 2.278 -8.452 -25.910 1.00 91.56 245 ALA A CA 1
ATOM 1921 C C . ALA A 1 245 ? 2.703 -7.795 -24.586 1.00 91.56 245 ALA A C 1
ATOM 1923 O O . ALA A 1 245 ? 3.866 -7.890 -24.198 1.00 91.56 245 ALA A O 1
ATOM 1924 N N . ILE A 1 246 ? 1.769 -7.199 -23.835 1.00 92.50 246 ILE A N 1
ATOM 1925 C CA . ILE A 1 246 ? 2.054 -6.661 -22.493 1.00 92.50 246 ILE A CA 1
ATOM 1926 C C . ILE A 1 246 ? 2.508 -7.773 -21.538 1.00 92.50 246 ILE A C 1
ATOM 1928 O O . ILE A 1 246 ? 3.395 -7.548 -20.714 1.00 92.50 246 ILE A O 1
ATOM 1932 N N . GLY A 1 247 ? 1.916 -8.967 -21.639 1.00 91.38 247 GLY A N 1
ATOM 1933 C CA . GLY A 1 247 ? 2.342 -10.142 -20.880 1.00 91.38 247 GLY A CA 1
ATOM 1934 C C . GLY A 1 247 ? 3.785 -10.532 -21.180 1.00 91.38 247 GLY A C 1
ATOM 1935 O O . GLY A 1 247 ? 4.608 -10.527 -20.271 1.00 91.38 247 GLY A O 1
ATOM 1936 N N . ARG A 1 248 ? 4.106 -10.766 -22.456 1.00 93.38 248 ARG A N 1
ATOM 1937 C CA . ARG A 1 248 ? 5.460 -11.140 -22.893 1.00 93.38 248 ARG A CA 1
ATOM 1938 C C . ARG A 1 248 ? 6.503 -10.073 -22.555 1.00 93.38 248 ARG A C 1
ATOM 1940 O O . ARG A 1 248 ? 7.600 -10.405 -22.122 1.00 93.38 248 ARG A O 1
ATOM 1947 N N . LEU A 1 249 ? 6.160 -8.789 -22.695 1.00 94.62 249 LEU A N 1
ATOM 1948 C CA . LEU A 1 249 ? 7.048 -7.698 -22.291 1.00 94.62 249 LEU A CA 1
ATOM 1949 C C . LEU A 1 249 ? 7.281 -7.690 -20.777 1.00 94.62 249 LEU A C 1
ATOM 1951 O O . LEU A 1 249 ? 8.394 -7.424 -20.341 1.00 94.62 249 LEU A O 1
ATOM 1955 N N . SER A 1 250 ? 6.261 -7.989 -19.971 1.00 92.94 250 SER A N 1
ATOM 1956 C CA . SER A 1 250 ? 6.427 -8.114 -18.521 1.00 92.94 250 SER A CA 1
ATOM 1957 C C . SER A 1 250 ? 7.421 -9.216 -18.154 1.00 92.94 250 SER A C 1
ATOM 1959 O O . SER A 1 250 ? 8.211 -9.008 -17.238 1.00 92.94 250 SER A O 1
ATOM 1961 N N . ASP A 1 251 ? 7.399 -10.347 -18.860 1.00 92.38 251 ASP A N 1
ATOM 1962 C CA . ASP A 1 251 ? 8.322 -11.461 -18.618 1.00 92.38 251 ASP A CA 1
ATOM 1963 C C . ASP A 1 251 ? 9.766 -11.067 -18.984 1.00 92.38 251 ASP A C 1
ATOM 1965 O O . ASP A 1 251 ? 10.667 -11.195 -18.158 1.00 92.38 251 ASP A O 1
ATOM 1969 N N . GLU A 1 252 ? 9.976 -10.443 -20.153 1.00 93.94 252 GLU A N 1
ATOM 1970 C CA . GLU A 1 252 ? 11.291 -9.900 -20.555 1.00 93.94 252 GLU A CA 1
ATOM 1971 C C . GLU A 1 252 ? 11.829 -8.853 -19.564 1.00 93.94 252 GLU A C 1
ATOM 1973 O O . GLU A 1 252 ? 13.044 -8.700 -19.402 1.00 93.94 252 GLU A O 1
ATOM 1978 N N . MET A 1 253 ? 10.933 -8.102 -18.915 1.00 93.50 253 MET A N 1
ATOM 1979 C CA . MET A 1 253 ? 11.305 -7.130 -17.891 1.00 93.50 253 MET A CA 1
ATOM 1980 C C . MET A 1 253 ? 11.683 -7.785 -16.564 1.00 93.50 253 MET A C 1
ATOM 1982 O O . MET A 1 253 ? 12.577 -7.267 -15.897 1.00 93.50 253 MET A O 1
ATOM 1986 N N . THR A 1 254 ? 11.054 -8.898 -16.177 1.00 89.69 254 THR A N 1
ATOM 1987 C CA . THR A 1 254 ? 11.491 -9.677 -15.009 1.00 89.69 254 THR A CA 1
ATOM 1988 C C . THR A 1 254 ? 12.925 -10.156 -15.219 1.00 89.69 254 THR A C 1
ATOM 1990 O O . THR A 1 254 ? 13.787 -9.824 -14.407 1.00 89.69 254 THR A O 1
ATOM 1993 N N . ASP A 1 255 ? 13.215 -10.781 -16.362 1.00 88.88 255 ASP A N 1
ATOM 1994 C CA . ASP A 1 255 ? 14.563 -11.254 -16.707 1.00 88.88 255 ASP A CA 1
ATOM 1995 C C . ASP A 1 255 ? 15.600 -10.116 -16.726 1.00 88.88 255 ASP A C 1
ATOM 1997 O O . ASP A 1 255 ? 16.760 -10.299 -16.362 1.00 88.88 255 ASP A O 1
ATOM 2001 N N . LEU A 1 256 ? 15.201 -8.911 -17.153 1.00 90.88 256 LEU A N 1
ATOM 2002 C CA . LEU A 1 256 ? 16.088 -7.743 -17.184 1.00 90.88 256 LEU A CA 1
ATOM 2003 C C . LEU A 1 256 ? 16.458 -7.233 -15.780 1.00 90.88 256 LEU A C 1
ATOM 2005 O O . LEU A 1 256 ? 17.522 -6.629 -15.603 1.00 90.88 256 LEU A O 1
ATOM 2009 N N . LEU A 1 257 ? 15.569 -7.422 -14.805 1.00 89.12 257 LEU A N 1
ATOM 2010 C CA . LEU A 1 257 ? 15.727 -6.939 -13.434 1.00 89.12 257 LEU A CA 1
ATOM 2011 C C . LEU A 1 257 ? 16.349 -7.979 -12.497 1.00 89.12 257 LEU A C 1
ATOM 2013 O O . LEU A 1 257 ? 16.818 -7.606 -11.419 1.00 89.12 257 LEU A O 1
ATOM 2017 N N . GLU A 1 258 ? 16.384 -9.249 -12.893 1.00 83.50 258 GLU A N 1
ATOM 2018 C CA . GLU A 1 258 ? 17.028 -10.314 -12.127 1.00 83.50 258 GLU A CA 1
ATOM 2019 C C . GLU A 1 258 ? 18.550 -10.116 -12.056 1.00 83.50 258 GLU A C 1
ATOM 2021 O O . GLU A 1 258 ? 19.242 -10.085 -13.071 1.00 83.50 258 GLU A O 1
ATOM 2026 N N . ASP A 1 259 ? 19.065 -9.947 -10.830 1.00 67.75 259 ASP A N 1
ATOM 2027 C CA . ASP A 1 259 ? 20.481 -10.010 -10.420 1.00 67.75 259 ASP A CA 1
ATOM 2028 C C . ASP A 1 259 ? 21.521 -9.299 -11.314 1.00 67.75 259 ASP A C 1
ATOM 2030 O O . ASP A 1 259 ? 22.714 -9.609 -11.292 1.00 67.75 259 ASP A O 1
ATOM 2034 N N . GLY A 1 260 ? 21.083 -8.285 -12.062 1.00 77.81 260 GLY A N 1
ATOM 2035 C CA . GLY A 1 260 ? 21.913 -7.503 -12.969 1.00 77.81 260 GLY A CA 1
ATOM 2036 C C . GLY A 1 260 ? 22.116 -6.051 -12.538 1.00 77.81 260 GLY A C 1
ATOM 2037 O O . GLY A 1 260 ? 21.631 -5.575 -11.508 1.00 77.81 260 GLY A O 1
ATOM 2038 N N . VAL A 1 261 ? 22.794 -5.297 -13.408 1.00 86.69 261 VAL A N 1
ATOM 2039 C CA . VAL A 1 261 ? 23.074 -3.854 -13.252 1.00 86.69 261 VAL A CA 1
ATOM 2040 C C . VAL A 1 261 ? 21.786 -3.013 -13.141 1.00 86.69 261 VAL A C 1
ATOM 2042 O O . VAL A 1 261 ? 21.807 -1.908 -12.599 1.00 86.69 261 VAL A O 1
ATOM 2045 N N . PHE A 1 262 ? 20.653 -3.539 -13.621 1.00 91.62 262 PHE A N 1
ATOM 2046 C CA . PHE A 1 262 ? 19.348 -2.876 -13.589 1.00 91.62 262 PHE A CA 1
ATOM 2047 C C . PHE A 1 262 ? 18.452 -3.293 -12.416 1.00 91.62 262 PHE A C 1
ATOM 2049 O O . PHE A 1 262 ? 17.374 -2.728 -12.263 1.00 91.62 262 PHE A O 1
ATOM 2056 N N . SER A 1 263 ? 18.891 -4.210 -11.551 1.00 88.19 263 SER A N 1
ATOM 2057 C CA . SER A 1 263 ? 18.088 -4.720 -10.426 1.00 88.19 263 SER A CA 1
ATOM 2058 C C . SER A 1 263 ? 17.516 -3.624 -9.520 1.00 88.19 263 SER A C 1
ATOM 2060 O O . SER A 1 263 ? 16.396 -3.747 -9.022 1.00 88.19 263 SER A O 1
ATOM 2062 N N . GLN A 1 264 ? 18.223 -2.498 -9.367 1.00 89.38 264 GLN A N 1
ATOM 2063 C CA . GLN A 1 264 ? 17.731 -1.361 -8.588 1.00 89.38 264 GLN A CA 1
ATOM 2064 C C . GLN A 1 264 ? 16.403 -0.793 -9.105 1.00 89.38 264 GLN A C 1
ATOM 2066 O O . GLN A 1 264 ? 15.594 -0.330 -8.306 1.00 89.38 264 GLN A O 1
ATOM 2071 N N . PHE A 1 265 ? 16.125 -0.880 -10.413 1.00 91.25 265 PHE A N 1
ATOM 2072 C CA . PHE A 1 265 ? 14.886 -0.369 -11.002 1.00 91.25 265 PHE A CA 1
ATOM 2073 C C . PHE A 1 265 ? 13.641 -1.143 -10.555 1.00 91.25 265 PHE A C 1
ATOM 2075 O O . PHE A 1 265 ? 12.543 -0.598 -10.632 1.00 91.25 265 PHE A O 1
ATOM 2082 N N . ALA A 1 266 ? 13.788 -2.346 -9.985 1.00 89.06 266 ALA A N 1
ATOM 2083 C CA . ALA A 1 266 ? 12.689 -3.042 -9.312 1.00 89.06 266 ALA A CA 1
ATOM 2084 C C . ALA A 1 266 ? 12.189 -2.292 -8.060 1.00 89.06 266 ALA A C 1
ATOM 2086 O O . ALA A 1 266 ? 11.042 -2.466 -7.648 1.00 89.06 266 ALA A O 1
ATOM 2087 N N . LEU A 1 267 ? 13.043 -1.450 -7.468 1.00 88.88 267 LEU A N 1
ATOM 2088 C CA . LEU A 1 267 ? 12.768 -0.649 -6.276 1.00 88.88 267 LEU A CA 1
ATOM 2089 C C . LEU A 1 267 ? 12.733 0.860 -6.570 1.00 88.88 267 LEU A C 1
ATOM 2091 O O . LEU A 1 267 ? 12.647 1.654 -5.643 1.00 88.88 267 LEU A O 1
ATOM 2095 N N . VAL A 1 268 ? 12.815 1.309 -7.823 1.00 88.38 268 VAL A N 1
ATOM 2096 C CA . VAL A 1 268 ? 12.793 2.749 -8.138 1.00 88.38 268 VAL A CA 1
ATOM 2097 C C . VAL A 1 268 ? 11.365 3.199 -8.430 1.00 88.38 268 VAL A C 1
ATOM 2099 O O . VAL A 1 268 ? 10.770 2.797 -9.428 1.00 88.38 268 VAL A O 1
ATOM 2102 N N . GLY A 1 269 ? 10.818 4.078 -7.584 1.00 87.62 269 GLY A N 1
ATOM 2103 C CA . GLY A 1 269 ? 9.491 4.665 -7.789 1.00 87.62 269 GLY A CA 1
ATOM 2104 C C . GLY A 1 269 ? 8.406 3.590 -7.880 1.00 87.62 269 GLY A C 1
ATOM 2105 O O . GLY A 1 269 ? 8.222 2.798 -6.960 1.00 87.62 269 GLY A O 1
ATOM 2106 N N . SER A 1 270 ? 7.697 3.523 -9.008 1.00 86.44 270 SER A N 1
ATOM 2107 C CA . SER A 1 270 ? 6.689 2.482 -9.248 1.00 86.44 270 SER A CA 1
ATOM 2108 C C . SER A 1 270 ? 7.265 1.067 -9.377 1.00 86.44 270 SER A C 1
ATOM 2110 O O . SER A 1 270 ? 6.501 0.106 -9.318 1.00 86.44 270 SER A O 1
ATOM 2112 N N . GLY A 1 271 ? 8.575 0.924 -9.601 1.00 90.62 271 GLY A N 1
ATOM 2113 C CA . GLY A 1 271 ? 9.159 -0.307 -10.125 1.00 90.62 271 GLY A CA 1
ATOM 2114 C C . GLY A 1 271 ? 8.620 -0.611 -11.525 1.00 90.62 271 GLY A C 1
ATOM 2115 O O . GLY A 1 271 ? 8.256 0.311 -12.265 1.00 90.62 271 GLY A O 1
ATOM 2116 N N . VAL A 1 272 ? 8.517 -1.894 -11.871 1.00 92.12 272 VAL A N 1
ATOM 2117 C CA . VAL A 1 272 ? 7.807 -2.360 -13.072 1.00 92.12 272 VAL A CA 1
ATOM 2118 C C . VAL A 1 272 ? 6.426 -2.862 -12.668 1.00 92.12 272 VAL A C 1
ATOM 2120 O O . VAL A 1 272 ? 6.297 -3.822 -11.916 1.00 92.12 272 VAL A O 1
ATOM 2123 N N . GLN A 1 273 ? 5.385 -2.194 -13.163 1.00 93.94 273 GLN A N 1
ATOM 2124 C CA . GLN A 1 273 ? 3.990 -2.513 -12.869 1.00 93.94 273 GLN A CA 1
ATOM 2125 C C . GLN A 1 273 ? 3.261 -2.941 -14.132 1.00 93.94 273 GLN A C 1
ATOM 2127 O O . GLN A 1 273 ? 3.030 -2.121 -15.029 1.00 93.94 273 GLN A O 1
ATOM 2132 N N . ARG A 1 274 ? 2.835 -4.203 -14.168 1.00 94.25 274 ARG A N 1
ATOM 2133 C CA . ARG A 1 274 ? 1.965 -4.734 -15.218 1.00 94.25 274 ARG A CA 1
ATOM 2134 C C . ARG A 1 274 ? 0.510 -4.406 -14.913 1.00 94.25 274 ARG A C 1
ATOM 2136 O O . ARG A 1 274 ? -0.141 -5.118 -14.156 1.00 94.25 274 ARG A O 1
ATOM 2143 N N . LYS A 1 275 ? 0.003 -3.337 -15.519 1.00 94.75 275 LYS A N 1
ATOM 2144 C CA . LYS A 1 275 ? -1.418 -2.974 -15.483 1.00 94.75 275 LYS A CA 1
ATOM 2145 C C . LYS A 1 275 ? -2.164 -3.717 -16.588 1.00 94.75 275 LYS A C 1
ATOM 2147 O O . LYS A 1 275 ? -1.553 -4.336 -17.457 1.00 94.75 275 LYS A O 1
ATOM 2152 N N . VAL A 1 276 ? -3.491 -3.644 -16.559 1.00 93.12 276 VAL A N 1
ATOM 2153 C CA . VAL A 1 276 ? -4.348 -4.300 -17.561 1.00 93.12 276 VAL A CA 1
ATOM 2154 C C . VAL A 1 276 ? -4.041 -3.815 -18.983 1.00 93.12 276 VAL A C 1
ATOM 2156 O O . VAL A 1 276 ? -3.992 -4.630 -19.895 1.00 93.12 276 VAL A O 1
ATOM 2159 N N . ASP A 1 277 ? -3.804 -2.515 -19.168 1.00 93.38 277 ASP A N 1
ATOM 2160 C CA . ASP A 1 277 ? -3.666 -1.867 -20.479 1.00 93.38 277 ASP A CA 1
ATOM 2161 C C . ASP A 1 277 ? -2.240 -1.409 -20.820 1.00 93.38 277 ASP A C 1
ATOM 2163 O O . ASP A 1 277 ? -2.005 -0.917 -21.921 1.00 93.38 277 ASP A O 1
ATOM 2167 N N . ARG A 1 278 ? -1.290 -1.506 -19.880 1.00 94.06 278 ARG A N 1
ATOM 2168 C CA . ARG A 1 278 ? 0.075 -0.991 -20.063 1.00 94.06 278 ARG A CA 1
ATOM 2169 C C . ARG A 1 278 ? 1.080 -1.571 -19.077 1.00 94.06 278 ARG A C 1
ATOM 2171 O O . ARG A 1 278 ? 0.726 -2.022 -17.989 1.00 94.06 278 ARG A O 1
ATOM 2178 N N . LEU A 1 279 ? 2.358 -1.398 -19.400 1.00 94.56 279 LEU A N 1
ATOM 2179 C CA . LEU A 1 279 ? 3.461 -1.524 -18.452 1.00 94.56 279 LEU A CA 1
ATOM 2180 C C . LEU A 1 279 ? 3.901 -0.125 -17.997 1.00 94.56 279 LEU A C 1
ATOM 2182 O O . LEU A 1 279 ? 4.113 0.762 -18.820 1.00 94.56 279 LEU A O 1
ATOM 2186 N N . THR A 1 280 ? 4.000 0.106 -16.688 1.00 94.62 280 THR A N 1
ATOM 2187 C CA . THR A 1 280 ? 4.550 1.356 -16.127 1.00 94.62 280 THR A CA 1
ATOM 2188 C C . THR A 1 280 ? 5.904 1.062 -15.499 1.00 94.62 280 THR A C 1
ATOM 2190 O O . THR A 1 280 ? 6.002 0.140 -14.694 1.00 94.62 280 THR A O 1
ATOM 2193 N N . LEU A 1 281 ? 6.932 1.830 -15.863 1.00 93.94 281 LEU A N 1
ATOM 2194 C CA . LEU A 1 281 ? 8.301 1.635 -15.393 1.00 93.94 281 LEU A CA 1
ATOM 2195 C C . LEU A 1 281 ? 8.791 2.883 -14.658 1.00 93.94 281 LEU A C 1
ATOM 2197 O O . LEU A 1 281 ? 8.768 3.987 -15.204 1.00 93.94 281 LEU A O 1
ATOM 2201 N N . GLY A 1 282 ? 9.272 2.694 -13.435 1.00 91.94 282 GLY A N 1
ATOM 2202 C CA . GLY A 1 282 ? 9.978 3.718 -12.682 1.00 91.94 282 GLY A CA 1
ATOM 2203 C C . GLY A 1 282 ? 11.430 3.783 -13.136 1.00 91.94 282 GLY A C 1
ATOM 2204 O O . GLY A 1 282 ? 12.147 2.789 -13.075 1.00 91.94 282 GLY A O 1
ATOM 2205 N N . VAL A 1 283 ? 11.864 4.950 -13.608 1.00 91.25 283 VAL A N 1
ATOM 2206 C CA . VAL A 1 283 ? 13.233 5.155 -14.118 1.00 91.25 283 VAL A CA 1
ATOM 2207 C C . VAL A 1 283 ? 14.050 6.125 -13.268 1.00 91.25 283 VAL A C 1
ATOM 2209 O O . VAL A 1 283 ? 15.240 6.297 -13.498 1.00 91.25 283 VAL A O 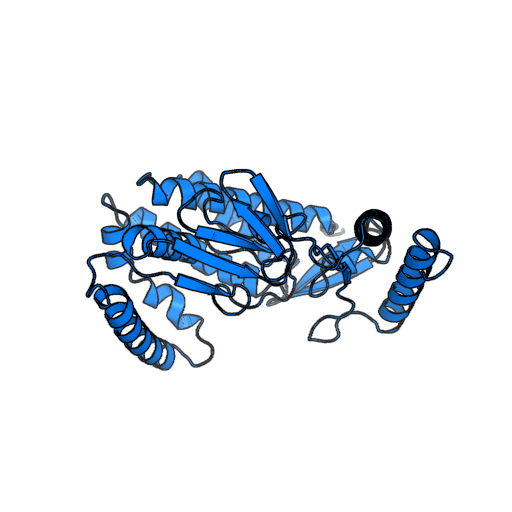1
ATOM 2212 N N . GLN A 1 284 ? 13.430 6.791 -12.297 1.00 86.44 284 GLN A N 1
ATOM 2213 C CA . GLN A 1 284 ? 14.103 7.734 -11.413 1.00 86.44 284 GLN A CA 1
ATOM 2214 C C . GLN A 1 284 ? 13.327 7.873 -10.099 1.00 86.44 284 GLN A C 1
ATOM 2216 O O . GLN A 1 284 ? 12.107 7.705 -10.071 1.00 86.44 284 GLN A O 1
ATOM 2221 N N . THR A 1 285 ? 14.030 8.175 -9.009 1.00 79.38 285 THR A N 1
ATOM 2222 C CA . THR A 1 285 ? 13.413 8.519 -7.722 1.00 79.38 285 THR A CA 1
ATOM 2223 C C . THR A 1 285 ? 13.086 10.013 -7.667 1.00 79.38 285 THR A C 1
ATOM 2225 O O . THR A 1 285 ? 13.675 10.815 -8.387 1.00 79.38 285 THR A O 1
ATOM 2228 N N . VAL A 1 286 ? 12.195 10.424 -6.760 1.00 71.19 286 VAL A N 1
ATOM 2229 C CA . VAL A 1 286 ? 11.831 11.847 -6.574 1.00 71.19 286 VAL A CA 1
ATOM 2230 C C . VAL A 1 286 ? 13.050 12.737 -6.276 1.00 71.19 286 VAL A C 1
ATOM 2232 O O . VAL A 1 286 ? 13.052 13.919 -6.602 1.00 71.19 286 VAL A O 1
ATOM 2235 N N . PHE A 1 287 ? 14.109 12.163 -5.704 1.00 73.06 287 PHE A N 1
ATOM 2236 C CA . PHE A 1 287 ? 15.328 12.873 -5.314 1.00 73.06 287 PHE A CA 1
ATOM 2237 C C . PHE A 1 287 ? 16.487 12.722 -6.312 1.00 73.06 287 PHE A C 1
ATOM 2239 O O . PHE A 1 287 ? 17.583 13.206 -6.044 1.00 73.06 287 PHE A O 1
ATOM 2246 N N . GLY A 1 288 ? 16.281 12.057 -7.454 1.00 80.06 288 GLY A N 1
ATOM 2247 C CA . GLY A 1 288 ? 17.327 11.927 -8.472 1.00 80.06 288 GLY A CA 1
ATOM 2248 C C . GLY A 1 288 ? 18.469 10.978 -8.089 1.00 80.06 288 GLY A C 1
ATOM 2249 O O . GLY A 1 288 ? 19.606 11.199 -8.497 1.00 80.06 288 GLY A O 1
ATOM 2250 N N . HIS A 1 289 ? 18.196 9.945 -7.283 1.00 82.19 289 HIS A N 1
ATOM 2251 C CA . HIS A 1 289 ? 19.236 9.053 -6.749 1.00 82.19 289 HIS A CA 1
ATOM 2252 C C . HIS A 1 289 ? 19.858 8.116 -7.794 1.00 82.19 289 HIS A C 1
ATOM 2254 O O . HIS A 1 289 ? 20.963 7.623 -7.577 1.00 82.19 289 HIS A O 1
ATOM 2260 N N . VAL A 1 290 ? 19.177 7.851 -8.913 1.00 87.44 290 VAL A N 1
ATOM 2261 C CA . VAL A 1 290 ? 19.700 6.959 -9.957 1.00 87.44 290 VAL A CA 1
ATOM 2262 C C . VAL A 1 290 ? 20.586 7.759 -10.922 1.00 87.44 290 VAL A C 1
ATOM 2264 O O . VAL A 1 290 ? 20.108 8.752 -11.480 1.00 87.44 290 VAL A O 1
ATOM 2267 N N . PRO A 1 291 ? 21.842 7.345 -11.186 1.00 90.19 291 PRO A N 1
ATOM 2268 C CA . PRO A 1 291 ? 22.713 8.030 -12.141 1.00 90.19 291 PRO A CA 1
ATOM 2269 C C . PRO A 1 291 ? 22.089 8.120 -13.539 1.00 90.19 291 PRO A C 1
ATOM 2271 O O . PRO A 1 291 ? 21.623 7.118 -14.080 1.00 90.19 291 PRO A O 1
ATOM 2274 N N . LEU A 1 292 ? 22.127 9.304 -14.162 1.00 91.12 292 LEU A N 1
ATOM 2275 C CA . LEU A 1 292 ? 21.470 9.546 -15.457 1.00 91.12 292 LEU A CA 1
ATOM 2276 C C . LEU A 1 292 ? 21.971 8.612 -16.570 1.00 91.12 292 LEU A C 1
ATOM 2278 O O . LEU A 1 292 ? 21.180 8.144 -17.383 1.00 91.12 292 LEU A O 1
ATOM 2282 N N . GLU A 1 293 ? 23.267 8.296 -16.587 1.00 93.06 293 GLU A N 1
ATOM 2283 C CA . GLU A 1 293 ? 23.837 7.335 -17.540 1.00 93.06 293 GLU A CA 1
ATOM 2284 C C . GLU A 1 293 ? 23.181 5.953 -17.413 1.00 93.06 293 GLU A C 1
ATOM 2286 O O . GLU A 1 293 ? 22.855 5.311 -18.413 1.00 93.06 293 GLU A O 1
ATOM 2291 N N . LEU A 1 294 ? 22.931 5.508 -16.179 1.00 92.31 294 LEU A N 1
ATOM 2292 C CA . LEU A 1 294 ? 22.277 4.234 -15.927 1.00 92.31 294 LEU A CA 1
ATOM 2293 C C . LEU A 1 294 ? 20.802 4.263 -16.345 1.00 92.31 294 LEU A C 1
ATOM 2295 O O . LEU A 1 294 ? 20.319 3.288 -16.917 1.00 92.31 294 LEU A O 1
ATOM 2299 N N . VAL A 1 295 ? 20.113 5.389 -16.128 1.00 93.50 295 VAL A N 1
ATOM 2300 C CA . VAL A 1 295 ? 18.741 5.609 -16.614 1.00 93.50 295 VAL A CA 1
ATOM 2301 C C . VAL A 1 295 ? 18.669 5.476 -18.135 1.00 93.50 295 VAL A C 1
ATOM 2303 O O . VAL A 1 295 ? 17.823 4.747 -18.646 1.00 93.50 295 VAL A O 1
ATOM 2306 N N . VAL A 1 296 ? 19.578 6.130 -18.864 1.00 95.44 296 VAL A N 1
ATOM 2307 C CA . VAL A 1 296 ? 19.631 6.048 -20.333 1.00 95.44 296 VAL A CA 1
ATOM 2308 C C . VAL A 1 296 ? 19.874 4.609 -20.787 1.00 95.44 296 VAL A C 1
ATOM 2310 O O . VAL A 1 296 ? 19.142 4.104 -21.634 1.00 95.44 296 VAL A O 1
ATOM 2313 N N . ARG A 1 297 ? 20.845 3.912 -20.182 1.00 95.69 297 ARG A N 1
ATOM 2314 C CA . ARG A 1 297 ? 21.130 2.503 -20.497 1.00 95.69 297 ARG A CA 1
ATOM 2315 C C . ARG A 1 297 ? 19.936 1.586 -20.238 1.00 95.69 297 ARG A C 1
ATOM 2317 O O . ARG A 1 297 ? 19.706 0.669 -21.022 1.00 95.69 297 ARG A O 1
ATOM 2324 N N . TYR A 1 298 ? 19.185 1.829 -19.166 1.00 95.06 298 TYR A N 1
ATOM 2325 C CA . TYR A 1 298 ? 17.980 1.065 -18.853 1.00 95.06 298 TYR A CA 1
ATOM 2326 C C . TYR A 1 298 ? 16.872 1.312 -19.880 1.00 95.06 298 TYR A C 1
ATOM 2328 O O . TYR A 1 298 ? 16.290 0.357 -20.384 1.00 95.06 298 TYR A O 1
ATOM 2336 N N . ILE A 1 299 ? 16.627 2.569 -20.266 1.00 95.12 299 ILE A N 1
ATOM 2337 C CA . ILE A 1 299 ? 15.633 2.912 -21.296 1.00 95.12 299 ILE A CA 1
ATOM 2338 C C . ILE A 1 299 ? 15.966 2.243 -22.636 1.00 95.12 299 ILE A C 1
ATOM 2340 O O . ILE A 1 299 ? 15.071 1.711 -23.289 1.00 95.12 299 ILE A O 1
ATOM 2344 N N . GLU A 1 300 ? 17.235 2.239 -23.046 1.00 95.94 300 GLU A N 1
ATOM 2345 C CA . GLU A 1 300 ? 17.648 1.561 -24.280 1.00 95.94 300 GLU A CA 1
ATOM 2346 C C . GLU A 1 300 ? 17.473 0.038 -24.188 1.00 95.94 300 GLU A C 1
ATOM 2348 O O . GLU A 1 300 ? 16.979 -0.574 -25.134 1.00 95.94 300 GLU A O 1
ATOM 2353 N N . ALA A 1 301 ? 17.773 -0.573 -23.035 1.00 95.25 301 ALA A N 1
ATOM 2354 C CA . ALA A 1 301 ? 17.496 -1.992 -22.810 1.00 95.25 301 ALA A CA 1
ATOM 2355 C C . ALA A 1 301 ? 15.989 -2.305 -22.889 1.00 95.25 301 ALA A C 1
ATOM 2357 O O . ALA A 1 301 ? 15.597 -3.285 -23.516 1.00 95.25 301 ALA A O 1
ATOM 2358 N N . VAL A 1 302 ? 15.129 -1.447 -22.331 1.00 94.75 302 VAL A N 1
ATOM 2359 C CA . VAL A 1 302 ? 13.665 -1.590 -22.419 1.00 94.75 302 VAL A CA 1
ATOM 2360 C C . VAL A 1 302 ? 13.185 -1.507 -23.870 1.00 94.75 302 VAL A C 1
ATOM 2362 O O . VAL A 1 302 ? 12.393 -2.345 -24.296 1.00 94.75 302 VAL A O 1
ATOM 2365 N N . LYS A 1 303 ? 13.670 -0.536 -24.656 1.00 94.00 303 LYS A N 1
ATOM 2366 C CA . LYS A 1 303 ? 13.324 -0.420 -26.086 1.00 94.00 303 LYS A CA 1
ATOM 2367 C C . LYS A 1 303 ? 13.724 -1.664 -26.873 1.00 94.00 303 LYS A C 1
ATOM 2369 O O . LYS A 1 303 ? 12.973 -2.116 -27.732 1.00 94.00 303 LYS A O 1
ATOM 2374 N N . GLU A 1 304 ? 14.886 -2.226 -26.559 1.00 94.94 304 GLU A N 1
ATOM 2375 C CA . GLU A 1 304 ? 15.357 -3.464 -27.169 1.00 94.94 304 GLU A CA 1
ATOM 2376 C C . GLU A 1 304 ? 14.437 -4.649 -26.829 1.00 94.94 304 GLU A C 1
ATOM 2378 O O . GLU A 1 304 ? 14.093 -5.417 -27.726 1.00 94.94 304 GLU A O 1
ATOM 2383 N N . ARG A 1 305 ? 13.928 -4.745 -25.591 1.00 94.44 305 ARG A N 1
ATOM 2384 C CA . ARG A 1 305 ? 12.912 -5.749 -25.214 1.00 94.44 305 ARG A CA 1
ATOM 2385 C C . ARG A 1 305 ? 11.563 -5.541 -25.897 1.00 94.44 305 ARG A C 1
ATOM 2387 O O . ARG A 1 305 ? 10.968 -6.512 -26.356 1.00 94.44 305 ARG A O 1
ATOM 2394 N N . ILE A 1 306 ? 11.107 -4.294 -26.027 1.00 93.31 306 ILE A N 1
ATOM 2395 C CA . ILE A 1 306 ? 9.880 -3.967 -26.772 1.00 93.31 306 ILE A CA 1
ATOM 2396 C C . ILE A 1 306 ? 9.987 -4.495 -28.207 1.00 93.31 306 ILE A C 1
ATOM 2398 O O . ILE A 1 306 ? 9.089 -5.196 -28.665 1.00 93.31 306 ILE A O 1
ATOM 2402 N N . HIS A 1 307 ? 11.117 -4.255 -28.877 1.00 91.62 307 HIS A N 1
ATOM 2403 C CA . HIS A 1 307 ? 11.332 -4.713 -30.250 1.00 91.62 307 HIS A CA 1
ATOM 2404 C C . HIS A 1 307 ? 11.349 -6.246 -30.394 1.00 91.62 307 HIS A C 1
ATOM 2406 O O . HIS A 1 307 ? 10.971 -6.767 -31.437 1.00 91.62 307 HIS A O 1
ATOM 2412 N N . ARG A 1 308 ? 11.753 -7.001 -29.364 1.00 90.62 308 ARG A N 1
ATOM 2413 C CA . ARG A 1 308 ? 11.674 -8.476 -29.389 1.00 90.62 308 ARG A CA 1
ATOM 2414 C C . ARG A 1 308 ? 10.235 -8.979 -29.351 1.00 90.62 308 ARG A C 1
ATOM 2416 O O . ARG A 1 308 ? 9.907 -9.968 -30.003 1.00 90.62 308 ARG A O 1
ATOM 2423 N N . VAL A 1 309 ? 9.393 -8.319 -28.559 1.00 90.38 309 VAL A N 1
ATOM 2424 C CA . VAL A 1 309 ? 7.994 -8.710 -28.347 1.00 90.38 309 VAL A CA 1
ATOM 2425 C C . VAL A 1 309 ? 7.113 -8.280 -29.518 1.00 90.38 309 VAL A C 1
ATOM 2427 O O . VAL A 1 309 ? 6.230 -9.047 -29.924 1.00 90.38 309 VAL A O 1
ATOM 2430 N N . ASP A 1 310 ? 7.389 -7.096 -30.065 1.00 87.12 310 ASP A N 1
ATOM 2431 C CA . ASP A 1 310 ? 6.725 -6.504 -31.223 1.00 87.12 310 ASP A CA 1
ATOM 2432 C C . ASP A 1 310 ? 7.753 -5.925 -32.224 1.00 87.12 310 ASP A C 1
ATOM 2434 O O . ASP A 1 310 ? 8.049 -4.726 -32.226 1.00 87.12 310 ASP A O 1
ATOM 2438 N N . PRO A 1 311 ? 8.318 -6.771 -33.108 1.00 83.44 311 PRO A N 1
ATOM 2439 C CA . PRO A 1 311 ? 9.310 -6.335 -34.093 1.00 83.44 311 PRO A CA 1
ATOM 2440 C C . PRO A 1 311 ? 8.777 -5.341 -35.127 1.00 83.44 311 PRO A C 1
ATOM 2442 O O . PRO A 1 311 ? 9.560 -4.620 -35.748 1.00 83.44 311 PRO A O 1
ATOM 2445 N N . ASN A 1 312 ? 7.458 -5.313 -35.335 1.00 83.44 312 ASN A N 1
ATOM 2446 C CA . ASN A 1 312 ? 6.825 -4.529 -36.391 1.00 83.44 312 ASN A CA 1
ATOM 2447 C C . ASN A 1 312 ? 6.265 -3.188 -35.893 1.00 83.44 312 ASN A C 1
ATOM 2449 O O . ASN A 1 312 ? 5.806 -2.405 -36.725 1.00 83.44 312 ASN A O 1
ATOM 2453 N N . ASN A 1 313 ? 6.343 -2.901 -34.586 1.00 70.00 313 ASN A N 1
ATOM 2454 C CA . ASN A 1 313 ? 5.742 -1.726 -33.941 1.00 70.00 313 ASN A CA 1
ATOM 2455 C C . ASN A 1 313 ? 4.246 -1.577 -34.285 1.00 70.00 313 ASN A C 1
ATOM 2457 O O . ASN A 1 313 ? 3.805 -0.489 -34.673 1.00 70.00 313 ASN A O 1
ATOM 2461 N N . THR A 1 314 ? 3.508 -2.688 -34.235 1.00 57.03 314 THR A N 1
ATOM 2462 C CA . THR A 1 314 ? 2.090 -2.785 -34.628 1.00 57.03 314 THR A CA 1
ATOM 2463 C C . THR A 1 314 ? 1.140 -2.751 -33.448 1.00 57.03 314 THR A C 1
ATOM 2465 O O . THR A 1 314 ? 1.373 -3.509 -32.484 1.00 57.03 314 THR A O 1
#

InterPro domains:
  IPR023214 HAD superfamily [G3DSA:3.40.50.1000] (122-310)
  IPR041064 Trehalose-6-phosphate phosphatase, helical bundle domain [PF18572] (10-102)
  IPR049063 Trehalose-6-phosphate phosphatase, C-terminal domain [PF21141] (151-313)

Organism: Trichostrongylus colubriformis (NCBI:txid6319)

pLDDT: mean 91.44, std 10.66, range [27.75, 98.69]

Radius of gyration: 21.4 Å; chains: 1; bounding box: 76×36×65 Å

Foldseek 3Di:
DDDDDDPAAAPVNVLVLLLVLLVLLLVQLVQQLVQHAGDVVSLVSLVVSLCVCVDPQDDPQWGWHDFPADIFIDGNNQVNLLSQLQNLQNVQLNVQDHDRSVSSCVVSPSLVSCQPVDPVGNVVVVVVVVVVVVVVVCQQVVPPPVAFAEAEWEDDVTLADHDQFQSNSAHHNVSQNVVLCCLVPRHPAYEYFYLFQCPPPGPVSRYSHDCAGRYWYHYNRNQWTCYPNDIDGNLVPPDPLQQVLLVQLVVLLVVVLPRYNNVCQCGGRHRWGRHRRHTDTHLATPVRRDDVVSSVVVVVSSVVSSCVSPVPVD

Secondary structure (DSSP, 8-state):
-----PPP--HHHHHHHHHHHHHHHHHHHHHHHTTPPPPHHHHHHHHHHHHHHTSTTEETTEEEEE-SS-EEEEE-HHHHHHHHHHHHHHHHHHHT-SS-HHHHHHHHTHHHHHGGG-TT-HHHHHHHHHHHHHHHHHHHTT-TTSSPPE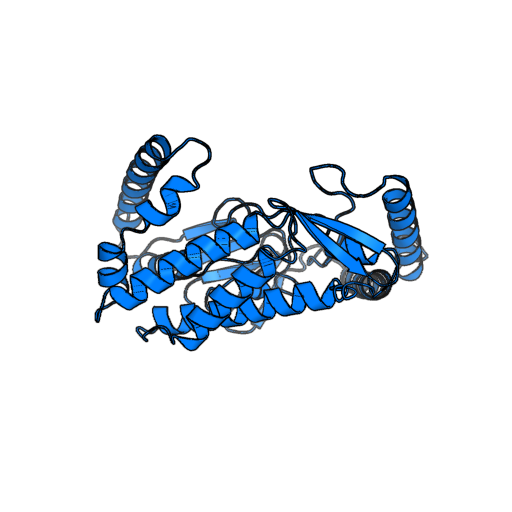EEEE-BTTTBPPPSBGGG-PPPHHHHHHHHHHHHHH-SEEEEE-SS-SSSSSHHHH--S-TTSSEEEEEGGGTEEEETTEEEE--TT--HHHHHHHHHHHHHHHHHHSSSTTGGGGGSBT-EEE-SS-EEE--S-TT--S-HHHHHHHHHHHHHHHHHH-TT--